Protein AF-A0A1Q7BDE1-F1 (afdb_monomer)

Secondary structure (DSSP, 8-state):
----------------PPPP-----------------------TTEE--SSHHHHHHHHHHHTTT-S-EEEEEESS--TT----HHHHHHHHHHTTEEEEEEEE-SSSEEEEEEEEPPTT----HHHHHHHHHHHHTT---HHHHTTS-HHHHHHHHHH---EEEEEEETTEEEEEETTS--GGGTS-PPPPP-

Foldseek 3Di:
DDDDDDDDDDDDDDDDDDDDDDDDDDDDDDDDDDDDDDDDDPDPAEDEDQELVVLLVCCVVPVVPDFKHWYKAWPDQDPRRHDHPVSNQLSLLLQQKHWDDWDDPDPTIITIMIGHDDLPDFDDPVSLLSVLQCVLVVSRDPNNVSSDDPQSVVLCVVPSWHWDWDDPDPVGTDIATPVRDDSVVSDPGDPDDD

Structure (mmCIF, N/CA/C/O backbone):
data_AF-A0A1Q7BDE1-F1
#
_entry.id   AF-A0A1Q7BDE1-F1
#
loop_
_atom_site.group_PDB
_atom_site.id
_atom_site.type_symbol
_atom_site.label_atom_id
_atom_site.label_alt_id
_atom_site.label_comp_id
_atom_site.label_asym_id
_atom_site.label_entity_id
_atom_site.label_seq_id
_atom_site.pdbx_PDB_ins_code
_atom_site.Cartn_x
_atom_site.Cartn_y
_atom_site.Cartn_z
_atom_site.occupancy
_atom_site.B_iso_or_equiv
_atom_site.auth_seq_id
_atom_site.auth_comp_id
_atom_site.auth_asym_id
_atom_site.auth_atom_id
_atom_site.pdbx_PDB_model_num
ATOM 1 N N . MET A 1 1 ? -74.859 -19.778 6.691 1.00 37.62 1 MET A N 1
ATOM 2 C CA . MET A 1 1 ? -74.931 -20.058 5.244 1.00 37.62 1 MET A CA 1
ATOM 3 C C . MET A 1 1 ? -73.541 -19.759 4.704 1.00 37.62 1 MET A C 1
ATOM 5 O O . MET A 1 1 ? -73.165 -18.600 4.702 1.00 37.62 1 MET A O 1
ATOM 9 N N . GLU A 1 2 ? -72.639 -20.747 4.743 1.00 36.44 2 GLU A N 1
ATOM 10 C CA . GLU A 1 2 ? -72.349 -21.671 3.617 1.00 36.44 2 GLU A CA 1
ATOM 11 C C . GLU A 1 2 ? -71.629 -20.919 2.474 1.00 36.44 2 GLU A C 1
ATOM 13 O O . GLU A 1 2 ? -72.101 -19.869 2.074 1.00 36.44 2 GLU A O 1
ATOM 18 N N . HIS A 1 3 ? -70.485 -21.308 1.902 1.00 32.16 3 HIS A N 1
ATOM 19 C CA . HIS A 1 3 ? -69.771 -22.586 1.826 1.00 32.16 3 HIS A CA 1
ATOM 20 C C . HIS A 1 3 ? -68.269 -22.364 1.564 1.00 32.16 3 HIS A C 1
ATOM 22 O O . HIS A 1 3 ? -67.803 -21.267 1.266 1.00 32.16 3 HIS A O 1
ATOM 28 N N . ILE A 1 4 ? -67.537 -23.462 1.697 1.00 36.84 4 ILE A N 1
ATOM 29 C CA . ILE A 1 4 ? -66.086 -23.642 1.730 1.00 36.84 4 ILE A CA 1
ATOM 30 C C . ILE A 1 4 ? -65.524 -23.745 0.299 1.00 36.84 4 ILE A C 1
ATOM 32 O O . ILE A 1 4 ? -66.152 -24.342 -0.570 1.00 36.84 4 ILE A O 1
ATOM 36 N N . GLY A 1 5 ? -64.302 -23.251 0.070 1.00 32.62 5 GLY A N 1
ATOM 37 C CA . GLY A 1 5 ? -63.548 -23.458 -1.172 1.00 32.62 5 GLY A CA 1
ATOM 38 C C . GLY A 1 5 ? -62.041 -23.516 -0.918 1.00 32.62 5 GLY A C 1
ATOM 39 O O . GLY A 1 5 ? -61.361 -22.497 -0.893 1.00 32.62 5 GLY A O 1
ATOM 40 N N . SER A 1 6 ? -61.538 -24.728 -0.689 1.00 33.88 6 SER A N 1
ATOM 41 C CA . SER A 1 6 ? -60.115 -25.093 -0.612 1.00 33.88 6 SER A CA 1
ATOM 42 C C . SER A 1 6 ? -59.437 -24.987 -1.988 1.00 33.88 6 SER A C 1
ATOM 44 O O . SER A 1 6 ? -60.121 -25.185 -2.989 1.00 33.88 6 SER A O 1
ATOM 46 N N . VAL A 1 7 ? -58.107 -24.765 -2.042 1.00 34.28 7 VAL A N 1
ATOM 47 C CA . VAL A 1 7 ? -57.122 -25.688 -2.672 1.00 34.28 7 VAL A CA 1
ATOM 48 C C . VAL A 1 7 ? -55.727 -25.048 -2.915 1.00 34.28 7 VAL A C 1
ATOM 50 O O . VAL A 1 7 ? -55.554 -24.147 -3.724 1.00 34.28 7 VAL A O 1
ATOM 53 N N . ARG A 1 8 ? -54.740 -25.680 -2.251 1.00 31.81 8 ARG A N 1
ATOM 54 C CA . ARG A 1 8 ? -53.341 -26.039 -2.613 1.00 31.81 8 ARG A CA 1
ATOM 55 C C . ARG A 1 8 ? -52.190 -25.016 -2.677 1.00 31.81 8 ARG A C 1
ATOM 57 O O . ARG A 1 8 ? -52.073 -24.175 -3.555 1.00 31.81 8 ARG A O 1
ATOM 64 N N . PHE A 1 9 ? -51.216 -25.325 -1.814 1.00 36.12 9 PHE A N 1
ATOM 65 C CA . PHE A 1 9 ? -49.780 -25.095 -1.949 1.00 36.12 9 PHE A CA 1
ATOM 66 C C . PHE A 1 9 ? -49.172 -25.859 -3.136 1.00 36.12 9 PHE A C 1
ATOM 68 O O . PHE A 1 9 ? -49.416 -27.058 -3.279 1.00 36.12 9 PHE A O 1
ATOM 75 N N . THR A 1 10 ? -48.247 -25.217 -3.857 1.00 38.78 10 THR A N 1
ATOM 76 C CA . THR A 1 10 ? -47.109 -25.895 -4.498 1.00 38.78 10 THR A CA 1
ATOM 77 C C . THR A 1 10 ? -45.837 -25.063 -4.360 1.00 38.78 10 THR A C 1
ATOM 79 O O . THR A 1 10 ? -45.821 -23.859 -4.602 1.00 38.78 10 THR A O 1
ATOM 82 N N . SER A 1 11 ? -44.779 -25.756 -3.956 1.00 33.75 11 SER A N 1
ATOM 83 C CA . SER A 1 11 ? -43.382 -25.353 -3.862 1.00 33.75 11 SER A CA 1
ATOM 84 C C . SER A 1 11 ? -42.731 -25.133 -5.234 1.00 33.75 11 SER A C 1
ATOM 86 O O . SER A 1 11 ? -43.167 -25.698 -6.234 1.00 33.75 11 SER A O 1
ATOM 88 N N . GLY A 1 12 ? -41.620 -24.388 -5.272 1.00 31.28 12 GLY A N 1
ATOM 89 C CA . GLY A 1 12 ? -40.684 -24.454 -6.400 1.00 31.28 12 GLY A CA 1
ATOM 90 C C . GLY A 1 12 ? -39.922 -23.166 -6.681 1.00 31.28 12 GLY A C 1
ATOM 91 O O . GLY A 1 12 ? -40.244 -22.446 -7.619 1.00 31.28 12 GLY A O 1
ATOM 92 N N . GLY A 1 13 ? -38.874 -22.896 -5.900 1.00 34.38 13 GLY A N 1
ATOM 93 C CA . GLY A 1 13 ? -37.898 -21.859 -6.222 1.00 34.38 13 GLY A CA 1
ATOM 94 C C . GLY A 1 13 ? -37.124 -22.168 -7.508 1.00 34.38 13 GLY A C 1
ATOM 95 O O . GLY A 1 13 ? -36.805 -23.322 -7.802 1.00 34.38 13 GLY A O 1
ATOM 96 N N . ARG A 1 14 ? -36.775 -21.121 -8.260 1.00 34.44 14 ARG A N 1
ATOM 97 C CA . ARG A 1 14 ? -35.687 -21.180 -9.240 1.00 34.44 14 ARG A CA 1
ATOM 98 C C . ARG A 1 14 ? -35.067 -19.795 -9.416 1.00 34.44 14 ARG A C 1
ATOM 100 O O . ARG A 1 14 ? -35.619 -18.915 -10.063 1.00 34.44 14 ARG A O 1
ATOM 107 N N . THR A 1 15 ? -33.918 -19.619 -8.777 1.00 36.34 15 THR A N 1
ATOM 108 C CA . THR A 1 15 ? -32.991 -18.498 -8.924 1.00 36.34 15 THR A CA 1
ATOM 109 C C . THR A 1 15 ? -32.328 -18.564 -10.298 1.00 36.34 15 THR A C 1
ATOM 111 O O . THR A 1 15 ? -31.620 -19.519 -10.620 1.00 36.34 15 THR A O 1
ATOM 114 N N . SER A 1 16 ? -32.554 -17.545 -11.120 1.00 35.44 16 SER A N 1
ATOM 115 C CA . SER A 1 16 ? -31.940 -17.389 -12.439 1.00 35.44 16 SER A CA 1
ATOM 116 C C . SER A 1 16 ? -30.498 -16.892 -12.283 1.00 35.44 16 SER A C 1
ATOM 118 O O . SER A 1 16 ? -30.265 -15.720 -11.999 1.00 35.44 16 SER A O 1
ATOM 120 N N . GLN A 1 17 ? -29.517 -17.777 -12.462 1.00 33.66 17 GLN A N 1
ATOM 121 C CA . GLN A 1 17 ? -28.126 -17.382 -12.711 1.00 33.66 17 GLN A CA 1
ATOM 122 C C . GLN A 1 17 ? -27.948 -17.010 -14.194 1.00 33.66 17 GLN A C 1
ATOM 124 O O . GLN A 1 17 ? -28.476 -17.722 -15.054 1.00 33.66 17 GLN A O 1
ATOM 129 N N . PRO A 1 18 ? -27.185 -15.959 -14.541 1.00 31.78 18 PRO A N 1
ATOM 130 C CA . PRO A 1 18 ? -26.829 -15.701 -15.931 1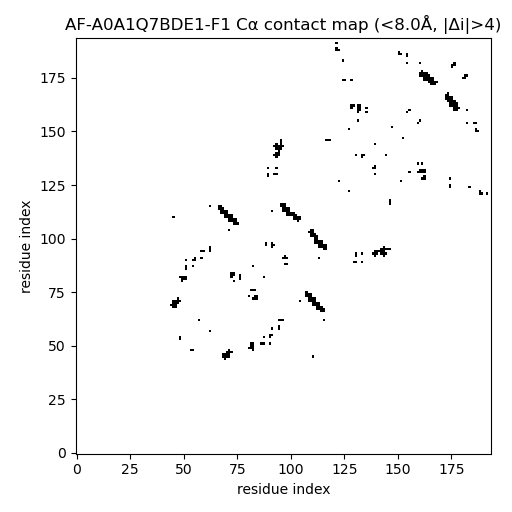.00 31.78 18 PRO A CA 1
ATOM 131 C C . PRO A 1 18 ? -25.709 -16.644 -16.407 1.00 31.78 18 PRO A C 1
ATOM 133 O O . PRO A 1 18 ? -24.662 -16.779 -15.773 1.00 31.78 18 PRO A O 1
ATOM 136 N N . ARG A 1 19 ? -25.958 -17.296 -17.551 1.00 34.06 19 ARG A N 1
ATOM 137 C CA . ARG A 1 19 ? -25.032 -18.180 -18.275 1.00 34.06 19 ARG A CA 1
ATOM 138 C C . ARG A 1 19 ? -23.917 -17.366 -18.945 1.00 34.06 19 ARG A C 1
ATOM 140 O O . ARG A 1 19 ? -24.203 -16.435 -19.690 1.00 34.06 19 ARG A O 1
ATOM 147 N N . PHE A 1 20 ? -22.664 -17.773 -18.748 1.00 34.53 20 PHE A N 1
ATOM 148 C CA . PHE A 1 20 ? -21.527 -17.355 -19.570 1.00 34.53 20 PHE A CA 1
ATOM 149 C C . PHE A 1 20 ? -21.299 -18.386 -20.674 1.00 34.53 20 PHE A C 1
ATOM 151 O O . PHE A 1 20 ? -20.981 -19.535 -20.373 1.00 34.53 20 PHE A O 1
ATOM 158 N N . SER A 1 21 ? -21.407 -17.983 -21.939 1.00 30.88 21 SER A N 1
ATOM 159 C CA . SER A 1 21 ? -20.932 -18.805 -23.052 1.00 30.88 21 SER A CA 1
ATOM 160 C C . SER A 1 21 ? -20.667 -17.972 -24.312 1.00 30.88 21 SER A C 1
ATOM 162 O O . SER A 1 21 ? -21.563 -17.285 -24.791 1.00 30.88 21 SER A O 1
ATOM 164 N N . HIS A 1 22 ? -19.451 -18.154 -24.846 1.00 32.34 22 HIS A N 1
ATOM 165 C CA . HIS A 1 22 ? -18.969 -17.901 -26.216 1.00 32.34 22 HIS A CA 1
ATOM 166 C C . HIS A 1 22 ? -18.291 -16.556 -26.545 1.00 32.34 22 HIS A C 1
ATOM 168 O O . HIS A 1 22 ? -18.930 -15.554 -26.838 1.00 32.34 22 HIS A O 1
ATOM 174 N N . LEU A 1 23 ? -16.954 -16.604 -26.638 1.00 33.12 23 LEU A N 1
ATOM 175 C CA . LEU A 1 23 ? -16.145 -15.748 -27.513 1.00 33.12 23 LEU A CA 1
ATOM 176 C C . LEU A 1 23 ? -15.191 -16.647 -28.326 1.00 33.12 23 LEU A C 1
ATOM 178 O O . LEU A 1 23 ? -14.516 -17.480 -27.715 1.00 33.12 23 LEU A O 1
ATOM 182 N N . PRO A 1 24 ? -15.116 -16.510 -29.661 1.00 30.44 24 PRO A N 1
ATOM 183 C CA . PRO A 1 24 ? -14.166 -17.250 -30.487 1.00 30.44 24 PRO A CA 1
ATOM 184 C C . PRO A 1 24 ? -12.813 -16.521 -30.600 1.00 30.44 24 PRO A C 1
ATOM 186 O O . PRO A 1 24 ? -12.754 -15.304 -30.756 1.00 30.44 24 PRO A O 1
ATOM 189 N N . LEU A 1 25 ? -11.722 -17.288 -30.564 1.00 34.50 25 LEU A N 1
ATOM 190 C CA . LEU A 1 25 ? -10.414 -16.921 -31.128 1.00 34.50 25 LEU A CA 1
ATOM 191 C C . LEU A 1 25 ? -10.243 -17.738 -32.422 1.00 34.50 25 LEU A C 1
ATOM 193 O O . LEU A 1 25 ? -10.683 -18.889 -32.442 1.00 34.50 25 LEU A O 1
ATOM 197 N N . PRO A 1 26 ? -9.619 -17.192 -33.483 1.00 37.88 26 PRO A N 1
ATOM 198 C CA . PRO A 1 26 ? -8.161 -17.290 -33.570 1.00 37.88 26 PRO A CA 1
ATOM 199 C C . PRO A 1 26 ? -7.496 -16.079 -34.246 1.00 37.88 26 PRO A C 1
ATOM 201 O O . PRO A 1 26 ? -7.962 -15.568 -35.258 1.00 37.88 26 PRO A O 1
ATOM 204 N N . TYR A 1 27 ? -6.335 -15.663 -33.741 1.00 29.17 27 TYR A N 1
ATOM 205 C CA . TYR A 1 27 ? -5.360 -14.982 -34.590 1.00 29.17 27 TYR A CA 1
ATOM 206 C C . TYR A 1 27 ? -3.991 -15.582 -34.311 1.00 29.17 27 TYR A C 1
ATOM 208 O O . TYR A 1 27 ? -3.367 -15.358 -33.273 1.00 29.17 27 TYR A O 1
ATOM 216 N N . GLN A 1 28 ? -3.597 -16.445 -35.232 1.00 29.67 28 GLN A N 1
ATOM 217 C CA . GLN A 1 28 ? -2.316 -17.113 -35.287 1.00 29.67 28 GLN A CA 1
ATOM 218 C C . GLN A 1 28 ? -1.498 -16.398 -36.368 1.00 29.67 28 GLN A C 1
ATOM 220 O O . GLN A 1 28 ? -2.019 -16.115 -37.440 1.00 29.67 28 GLN A O 1
ATOM 225 N N . PHE A 1 29 ? -0.223 -16.152 -36.058 1.00 29.67 29 PHE A N 1
ATOM 226 C CA . PHE A 1 29 ? 0.861 -15.745 -36.959 1.00 29.67 29 PHE A CA 1
ATOM 227 C C . PHE A 1 29 ? 0.834 -14.339 -37.576 1.00 29.67 29 PHE A C 1
ATOM 229 O O . PHE A 1 29 ? 0.088 -14.057 -38.501 1.00 29.67 29 PHE A O 1
ATOM 236 N N . LEU A 1 30 ? 1.790 -13.510 -37.139 1.00 31.05 30 LEU A N 1
ATOM 237 C CA . LEU A 1 30 ? 2.560 -12.596 -37.994 1.00 31.05 30 LEU A CA 1
ATOM 238 C C . LEU A 1 30 ? 3.735 -12.038 -37.181 1.00 31.05 30 LEU A C 1
ATOM 240 O O . LEU A 1 30 ? 3.609 -10.963 -36.619 1.00 31.05 30 LEU A O 1
ATOM 244 N N . LEU A 1 31 ? 4.854 -12.766 -37.086 1.00 33.59 31 LEU A N 1
ATOM 245 C CA . LEU A 1 31 ? 6.193 -12.185 -36.892 1.00 33.59 31 LEU A CA 1
ATOM 246 C C . LEU A 1 31 ? 7.247 -13.168 -37.436 1.00 33.59 31 LEU A C 1
ATOM 248 O O . LEU A 1 31 ? 7.420 -14.260 -36.897 1.00 33.59 31 LEU A O 1
ATOM 252 N N . GLY A 1 32 ? 7.918 -12.770 -38.523 1.00 29.67 32 GLY A N 1
ATOM 253 C CA . GLY A 1 32 ? 9.154 -13.383 -39.023 1.00 29.67 32 GLY A CA 1
ATOM 254 C C . GLY A 1 32 ? 10.378 -13.000 -38.172 1.00 29.67 32 GLY A C 1
ATOM 255 O O . GLY A 1 32 ? 10.249 -12.208 -37.235 1.00 29.67 32 GLY A O 1
ATOM 256 N N . PRO A 1 33 ? 11.562 -13.574 -38.451 1.00 47.03 33 PRO A N 1
ATOM 257 C CA . PRO A 1 33 ? 12.667 -13.593 -37.504 1.00 47.03 33 PRO A CA 1
ATOM 258 C C . PRO A 1 33 ? 13.555 -12.352 -37.629 1.00 47.03 33 PRO A C 1
ATOM 260 O O . PRO A 1 33 ? 13.988 -11.988 -38.717 1.00 47.03 33 PRO A O 1
ATOM 263 N N . THR A 1 34 ? 13.928 -11.768 -36.492 1.00 38.44 34 THR A N 1
ATOM 264 C CA . THR A 1 34 ? 15.140 -10.947 -36.386 1.00 38.44 34 THR A CA 1
ATOM 265 C C . THR A 1 34 ? 16.019 -11.534 -35.300 1.00 38.44 34 THR A C 1
ATOM 267 O O . THR A 1 34 ? 15.728 -11.447 -34.107 1.00 38.44 34 THR A O 1
ATOM 270 N N . ASN A 1 35 ? 17.074 -12.193 -35.759 1.00 35.47 35 ASN A N 1
ATOM 271 C CA . ASN A 1 35 ? 18.136 -12.750 -34.951 1.00 35.47 35 ASN A CA 1
ATOM 272 C C . ASN A 1 35 ? 19.138 -11.635 -34.620 1.00 35.47 35 ASN A C 1
ATOM 274 O O . ASN A 1 35 ? 19.706 -11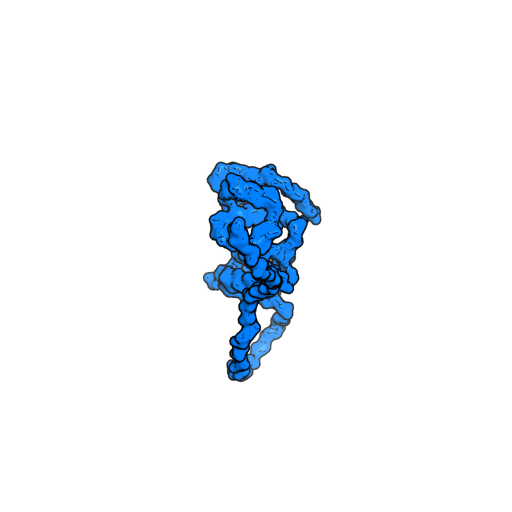.057 -35.544 1.00 35.47 35 ASN A O 1
ATOM 278 N N . GLN A 1 36 ? 19.336 -11.342 -33.333 1.00 33.72 36 GLN A N 1
ATOM 279 C CA . GLN A 1 36 ? 20.646 -11.025 -32.747 1.00 33.72 36 GLN A CA 1
ATOM 280 C C . GLN A 1 36 ? 20.524 -10.923 -31.218 1.00 33.72 36 GLN A C 1
ATOM 282 O O . GLN A 1 36 ? 20.142 -9.912 -30.641 1.00 33.72 36 GLN A O 1
ATOM 287 N N . SER A 1 37 ? 20.754 -12.083 -30.606 1.00 41.56 37 SER A N 1
ATOM 288 C CA . SER A 1 37 ? 21.464 -12.328 -29.346 1.00 41.56 37 SER A CA 1
ATOM 289 C C . SER A 1 37 ? 21.802 -11.133 -28.440 1.00 41.56 37 SER A C 1
ATOM 291 O O . SER A 1 37 ? 22.876 -10.558 -28.550 1.00 41.56 37 SER A O 1
ATOM 293 N N . ASP A 1 38 ? 20.957 -10.943 -27.423 1.00 36.31 38 ASP A N 1
ATOM 294 C CA . ASP A 1 38 ? 21.343 -10.473 -26.087 1.00 36.31 38 ASP A CA 1
ATOM 295 C C . ASP A 1 38 ? 20.771 -11.452 -25.049 1.00 36.31 38 ASP A C 1
ATOM 297 O O . ASP A 1 38 ? 19.633 -11.347 -24.579 1.00 36.31 38 ASP A O 1
ATOM 301 N N . HIS A 1 39 ? 21.549 -12.476 -24.700 1.00 37.56 39 HIS A N 1
ATOM 302 C CA . HIS A 1 39 ? 21.186 -13.404 -23.635 1.00 37.56 39 HIS A CA 1
ATOM 303 C C . HIS A 1 39 ? 21.577 -12.837 -22.265 1.00 37.56 39 HIS A C 1
ATOM 305 O O . HIS A 1 39 ? 22.607 -13.191 -21.701 1.00 37.56 39 HIS A O 1
ATOM 311 N N . VAL A 1 40 ? 20.683 -12.049 -21.662 1.00 43.50 40 VAL A N 1
ATOM 312 C CA . VAL A 1 40 ? 20.590 -11.935 -20.197 1.00 43.50 40 VAL A CA 1
ATOM 313 C C . VAL A 1 40 ? 19.266 -12.564 -19.773 1.00 43.50 40 VAL A C 1
ATOM 315 O O . VAL A 1 40 ? 18.190 -12.047 -20.067 1.00 43.50 40 VAL A O 1
ATOM 318 N N . ARG A 1 41 ? 19.346 -13.732 -19.121 1.00 36.91 41 ARG A N 1
ATOM 319 C CA . ARG A 1 41 ? 18.223 -14.554 -18.628 1.00 36.91 41 ARG A CA 1
ATOM 320 C C . ARG A 1 41 ? 17.021 -13.717 -18.154 1.00 36.91 41 ARG A C 1
ATOM 322 O O . ARG A 1 41 ? 16.988 -13.223 -17.028 1.00 36.91 41 ARG A O 1
ATOM 329 N N . SER A 1 42 ? 15.971 -13.666 -18.973 1.00 49.91 42 SER A N 1
ATOM 330 C CA . SER A 1 42 ? 14.618 -13.325 -18.529 1.00 49.91 42 SER A CA 1
ATOM 331 C C . SER A 1 42 ? 14.173 -14.359 -17.492 1.00 49.91 42 SER A C 1
ATOM 333 O O . SER A 1 42 ? 13.975 -15.534 -17.804 1.00 49.91 42 SER A O 1
ATOM 335 N N . SER A 1 43 ? 14.070 -13.958 -16.226 1.00 47.38 43 SER A N 1
ATOM 336 C CA . SER A 1 43 ? 13.568 -14.841 -15.173 1.00 47.38 43 SER A CA 1
ATOM 337 C C . SER A 1 43 ? 12.047 -14.987 -15.321 1.00 47.38 43 SER A C 1
ATOM 339 O O . SER A 1 43 ? 11.304 -14.016 -15.182 1.00 47.38 43 SER A O 1
ATOM 341 N N . ARG A 1 44 ? 11.606 -16.209 -15.636 1.00 59.06 44 ARG A N 1
ATOM 342 C CA . ARG A 1 44 ? 10.215 -16.680 -15.781 1.00 59.06 44 ARG A CA 1
ATOM 343 C C . ARG A 1 44 ? 9.248 -15.996 -14.792 1.00 59.06 44 ARG A C 1
ATOM 345 O O . ARG A 1 44 ? 9.353 -16.216 -13.591 1.00 59.06 44 ARG A O 1
ATOM 352 N N . GLY A 1 45 ? 8.294 -15.203 -15.289 1.00 80.69 45 GLY A N 1
ATOM 353 C CA . GLY A 1 45 ? 7.139 -14.731 -14.502 1.00 80.69 45 GLY A CA 1
ATOM 354 C C . GLY A 1 45 ? 7.188 -13.299 -13.945 1.00 80.69 45 GLY A C 1
ATOM 355 O O . GLY A 1 45 ? 6.245 -12.896 -13.268 1.00 80.69 45 GLY A O 1
ATOM 356 N N . ALA A 1 46 ? 8.229 -12.508 -14.232 1.00 89.88 46 ALA A N 1
ATOM 357 C CA . ALA A 1 46 ? 8.271 -11.099 -13.828 1.00 89.88 46 ALA A CA 1
ATOM 358 C C . ALA A 1 46 ? 7.337 -10.211 -14.681 1.00 89.88 46 ALA A C 1
ATOM 360 O O . ALA A 1 46 ? 7.448 -10.153 -15.906 1.00 89.88 46 ALA A O 1
ATOM 361 N N . LEU A 1 47 ? 6.442 -9.481 -14.020 1.00 93.19 47 LEU A N 1
ATOM 362 C CA . LEU A 1 47 ? 5.497 -8.534 -14.600 1.00 93.19 47 LEU A CA 1
ATOM 363 C C . LEU A 1 47 ? 6.151 -7.167 -14.809 1.00 93.19 47 LEU A C 1
ATOM 365 O O . LEU A 1 47 ? 6.878 -6.659 -13.951 1.00 93.19 47 LEU A O 1
ATOM 369 N N . ARG A 1 48 ? 5.845 -6.544 -15.947 1.00 90.81 48 ARG A N 1
ATOM 370 C CA . ARG A 1 48 ? 6.276 -5.188 -16.297 1.00 90.81 48 ARG A CA 1
ATOM 371 C C . ARG A 1 48 ? 5.052 -4.376 -16.689 1.00 90.81 48 ARG A C 1
ATOM 373 O O . ARG A 1 48 ? 4.281 -4.806 -17.541 1.00 90.81 48 ARG A O 1
ATOM 380 N N . PHE A 1 49 ? 4.897 -3.204 -16.083 1.00 89.12 49 PHE A N 1
ATOM 381 C CA . PHE A 1 49 ? 3.812 -2.279 -16.395 1.00 89.12 49 PHE A CA 1
ATOM 382 C C . PHE A 1 49 ? 4.374 -0.886 -16.646 1.00 89.12 49 PHE A C 1
ATOM 384 O O . PHE A 1 49 ? 5.263 -0.428 -15.929 1.00 89.12 49 PHE A O 1
ATOM 391 N N . SER A 1 50 ? 3.833 -0.198 -17.648 1.00 83.19 50 SER A N 1
ATOM 392 C CA . SER A 1 50 ? 4.216 1.178 -17.982 1.00 83.19 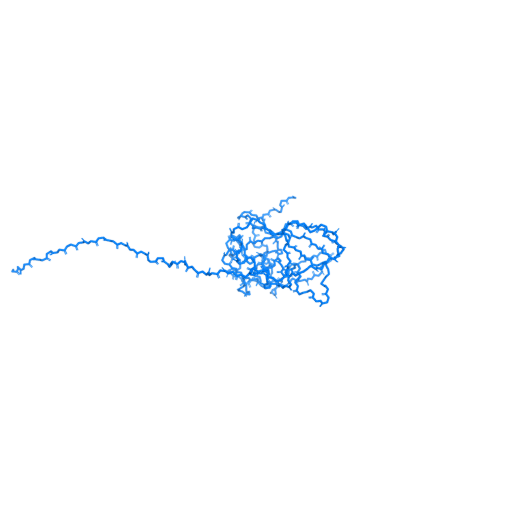50 SER A CA 1
ATOM 393 C C . SER A 1 50 ? 3.388 2.226 -17.232 1.00 83.19 50 SER A C 1
ATOM 395 O O . SER A 1 50 ? 3.682 3.418 -17.304 1.00 83.19 50 SER A O 1
ATOM 397 N N . SER A 1 51 ? 2.346 1.806 -16.502 1.00 86.69 51 SER A N 1
ATOM 398 C CA . SER A 1 51 ? 1.480 2.710 -15.743 1.00 86.69 51 SER A CA 1
ATOM 399 C C . SER A 1 51 ? 0.840 2.056 -14.520 1.00 86.69 51 SER A C 1
ATOM 401 O O . SER A 1 51 ? 0.577 0.851 -14.490 1.00 86.69 51 SER A O 1
ATOM 403 N N . ARG A 1 52 ? 0.472 2.908 -13.554 1.00 89.81 52 ARG A N 1
ATOM 404 C CA . ARG A 1 52 ? -0.349 2.552 -12.386 1.00 89.81 52 ARG A CA 1
ATOM 405 C C . ARG A 1 52 ? -1.648 1.843 -12.786 1.00 89.81 52 ARG A C 1
ATOM 407 O O . ARG A 1 52 ? -2.024 0.856 -12.163 1.00 89.81 52 ARG A O 1
ATOM 414 N N . ARG A 1 53 ? -2.297 2.296 -13.865 1.00 91.88 53 ARG A N 1
ATOM 415 C CA . ARG A 1 53 ? -3.546 1.709 -14.376 1.00 91.88 53 ARG A CA 1
ATOM 416 C C . ARG A 1 53 ? -3.371 0.257 -14.820 1.00 91.88 53 ARG A C 1
ATOM 418 O O . ARG A 1 53 ? -4.212 -0.576 -14.504 1.00 91.88 53 ARG A O 1
ATOM 425 N N . GLN A 1 54 ? -2.284 -0.067 -15.521 1.00 94.00 54 GLN A N 1
ATOM 426 C CA . GLN A 1 54 ? -2.030 -1.446 -15.951 1.00 94.00 54 GLN A CA 1
ATOM 427 C C . GLN A 1 54 ? -1.818 -2.386 -14.758 1.00 94.00 54 GLN A C 1
ATOM 429 O O . GLN A 1 54 ? -2.370 -3.486 -14.745 1.00 94.00 54 GLN A O 1
ATOM 434 N N . TRP A 1 55 ? -1.090 -1.930 -13.735 1.00 95.31 55 TRP A N 1
ATOM 435 C CA . TRP A 1 55 ? -0.928 -2.686 -12.496 1.00 95.31 55 TRP A CA 1
ATOM 436 C C . TRP A 1 55 ? -2.261 -2.891 -11.767 1.00 95.31 55 TRP A C 1
ATOM 438 O O . TRP A 1 55 ? -2.613 -4.024 -11.437 1.00 95.31 55 TRP A O 1
ATOM 448 N N . ARG A 1 56 ? -3.058 -1.824 -11.612 1.00 96.44 56 ARG A N 1
ATOM 449 C CA . ARG A 1 56 ? -4.406 -1.898 -11.030 1.00 96.44 56 ARG A CA 1
ATOM 450 C C . ARG A 1 56 ? -5.294 -2.906 -11.770 1.00 96.44 56 ARG A C 1
ATOM 452 O O . ARG A 1 56 ? -5.959 -3.716 -11.132 1.00 96.44 56 ARG A O 1
ATOM 459 N N . ASN A 1 57 ? -5.257 -2.915 -13.104 1.00 97.62 57 ASN A N 1
ATOM 460 C CA . ASN A 1 57 ? -6.017 -3.858 -13.932 1.00 97.62 57 ASN A CA 1
ATOM 461 C C . ASN A 1 57 ? -5.536 -5.307 -13.785 1.00 97.62 57 ASN A C 1
ATOM 463 O O . ASN A 1 57 ? -6.318 -6.243 -13.964 1.00 97.62 57 ASN A O 1
ATOM 467 N N . TRP A 1 58 ? -4.246 -5.523 -13.526 1.00 97.56 58 TRP A N 1
ATOM 468 C CA . TRP A 1 58 ? -3.743 -6.856 -13.212 1.00 97.56 58 TRP A CA 1
ATOM 469 C C . TRP A 1 58 ? -4.267 -7.317 -11.851 1.00 97.56 58 TRP A C 1
ATOM 471 O O . TRP A 1 58 ? -4.832 -8.406 -11.774 1.00 97.56 58 TRP A O 1
ATOM 481 N N . LEU A 1 59 ? -4.175 -6.478 -10.815 1.00 98.19 59 LEU A N 1
ATOM 482 C CA . LEU A 1 59 ? -4.696 -6.785 -9.478 1.00 98.19 59 LEU A CA 1
ATOM 483 C C . LEU A 1 59 ? -6.200 -7.074 -9.506 1.00 98.19 59 LEU A C 1
ATOM 485 O O . LEU A 1 59 ? -6.627 -8.098 -8.980 1.00 98.19 59 LEU A O 1
ATOM 489 N N . ALA A 1 60 ? -6.990 -6.257 -10.203 1.00 98.19 60 ALA A N 1
ATOM 490 C CA . ALA A 1 60 ? -8.428 -6.474 -10.361 1.00 98.19 60 ALA A CA 1
ATOM 491 C C . ALA A 1 60 ? -8.763 -7.904 -10.810 1.00 98.19 60 ALA A C 1
ATOM 493 O O . ALA A 1 60 ? -9.633 -8.547 -10.230 1.00 98.19 60 ALA A O 1
ATOM 494 N N . ARG A 1 61 ? -8.006 -8.430 -11.778 1.00 98.25 61 ARG A N 1
ATOM 495 C CA . ARG A 1 61 ? -8.214 -9.768 -12.351 1.00 98.25 61 ARG A CA 1
ATOM 496 C C . ARG A 1 61 ? -7.605 -10.911 -11.537 1.00 98.25 61 ARG A C 1
ATOM 498 O O . ARG A 1 61 ? -8.009 -12.051 -11.720 1.00 98.25 61 ARG A O 1
ATOM 505 N N . ASN A 1 62 ? -6.611 -10.637 -10.691 1.00 97.94 62 ASN A N 1
ATOM 506 C CA . ASN A 1 62 ? -5.744 -11.681 -10.130 1.00 97.94 62 ASN A CA 1
ATOM 507 C C . ASN A 1 62 ? -5.677 -11.703 -8.597 1.00 97.94 62 ASN A C 1
ATOM 509 O O . ASN A 1 62 ? -5.214 -12.695 -8.038 1.00 97.94 62 ASN A O 1
ATOM 513 N N . HIS A 1 63 ? -6.132 -10.653 -7.904 1.00 97.44 63 HIS A N 1
ATOM 514 C CA . HIS A 1 63 ? -5.905 -10.483 -6.463 1.00 97.44 63 HIS A CA 1
ATOM 515 C C . HIS A 1 63 ? -6.481 -11.613 -5.595 1.00 97.44 63 HIS A C 1
ATOM 517 O O . HIS A 1 63 ? -5.982 -11.844 -4.495 1.00 97.44 63 HIS A O 1
ATOM 523 N N . ALA A 1 64 ? -7.527 -12.288 -6.078 1.00 96.50 64 ALA A N 1
ATOM 524 C CA . ALA A 1 64 ? -8.197 -13.379 -5.379 1.00 96.50 64 ALA A CA 1
ATOM 525 C C . ALA A 1 64 ? -7.646 -14.774 -5.726 1.00 96.50 64 ALA A C 1
ATOM 527 O O . ALA A 1 64 ? -7.849 -15.700 -4.947 1.00 96.50 64 ALA A O 1
ATOM 528 N N . THR A 1 65 ? -6.972 -14.946 -6.870 1.00 96.81 65 THR A N 1
ATOM 529 C CA . THR A 1 65 ? -6.577 -16.275 -7.381 1.00 96.81 65 THR A CA 1
ATOM 530 C C . THR A 1 65 ? -5.070 -16.496 -7.411 1.00 96.81 65 THR A C 1
ATOM 532 O O . THR A 1 65 ? -4.618 -17.640 -7.445 1.00 96.81 65 THR A O 1
ATOM 535 N N . LYS A 1 66 ? -4.266 -15.428 -7.415 1.00 96.94 66 LYS A N 1
ATOM 536 C CA . LYS A 1 66 ? -2.803 -15.519 -7.416 1.00 96.94 66 LYS A CA 1
ATOM 537 C C . LYS A 1 66 ? -2.254 -15.358 -6.005 1.00 96.94 66 LYS A C 1
ATOM 539 O O . LYS A 1 66 ? -2.703 -14.510 -5.242 1.00 96.94 66 LYS A O 1
ATOM 544 N N . ASN A 1 67 ? -1.228 -16.144 -5.693 1.00 95.25 67 ASN A N 1
ATOM 545 C CA . ASN A 1 67 ? -0.551 -16.095 -4.396 1.00 95.25 67 ASN A CA 1
ATOM 546 C C . ASN A 1 67 ? 0.604 -15.086 -4.367 1.00 95.25 67 ASN A C 1
ATOM 548 O O . ASN A 1 67 ? 1.037 -14.676 -3.292 1.00 95.25 67 ASN A O 1
ATOM 552 N N . GLU A 1 68 ? 1.100 -14.677 -5.534 1.00 96.19 68 GLU A N 1
ATOM 553 C CA . GLU A 1 68 ? 2.169 -13.694 -5.649 1.00 96.19 68 GLU A CA 1
ATOM 554 C C . GLU A 1 68 ? 2.201 -13.008 -7.019 1.00 96.19 68 GLU A C 1
ATOM 556 O O . GLU A 1 68 ? 1.591 -13.466 -7.990 1.00 96.19 68 GLU A O 1
ATOM 561 N N . ALA A 1 69 ? 2.940 -11.903 -7.075 1.00 96.50 69 ALA A N 1
ATOM 562 C CA . ALA A 1 69 ? 3.307 -11.179 -8.280 1.00 96.50 69 ALA A CA 1
ATOM 563 C C . ALA A 1 69 ? 4.746 -10.671 -8.144 1.00 96.50 69 ALA A C 1
ATOM 565 O O . ALA A 1 69 ? 5.086 -10.028 -7.153 1.00 96.50 69 ALA A O 1
ATOM 566 N N . LEU A 1 70 ? 5.591 -10.921 -9.142 1.00 95.44 70 LEU A N 1
ATOM 567 C CA . LEU A 1 70 ? 6.940 -10.359 -9.202 1.00 95.44 70 LEU A CA 1
ATOM 568 C C . LEU A 1 70 ? 6.910 -9.149 -10.126 1.00 95.44 70 LEU A C 1
ATOM 570 O O . LEU A 1 70 ? 6.730 -9.310 -11.325 1.00 95.44 70 LEU A O 1
ATOM 574 N N . LEU A 1 71 ? 7.049 -7.944 -9.587 1.00 93.88 71 LEU A N 1
ATOM 575 C CA . LEU A 1 71 ? 6.893 -6.700 -10.329 1.00 93.88 71 LEU A CA 1
ATOM 576 C C . LEU A 1 71 ? 8.239 -6.005 -10.528 1.00 93.88 71 LEU A C 1
ATOM 578 O O . LEU A 1 71 ? 8.980 -5.771 -9.573 1.00 93.88 71 LEU A O 1
ATOM 582 N N . VAL A 1 72 ? 8.549 -5.650 -11.772 1.00 91.50 72 VAL A N 1
ATOM 583 C CA . VAL A 1 72 ? 9.741 -4.864 -12.105 1.00 91.50 72 VAL A CA 1
ATOM 584 C C . VAL A 1 72 ? 9.447 -3.379 -11.909 1.00 91.50 72 VAL A C 1
ATOM 586 O O . VAL A 1 72 ? 8.510 -2.848 -12.505 1.00 91.50 72 VAL A O 1
ATOM 589 N N . ILE A 1 73 ? 10.278 -2.707 -11.116 1.00 86.75 73 ILE A N 1
ATOM 590 C CA . ILE A 1 73 ? 10.194 -1.272 -10.826 1.00 86.75 73 ILE A CA 1
ATOM 591 C C . ILE A 1 73 ? 11.543 -0.618 -11.128 1.00 86.75 73 ILE A C 1
ATOM 593 O O . ILE A 1 73 ? 12.587 -1.155 -10.776 1.00 86.75 73 ILE A O 1
ATOM 597 N N . TYR A 1 74 ? 11.549 0.556 -11.753 1.00 83.00 74 TYR A N 1
ATOM 598 C CA . TYR A 1 74 ? 12.789 1.294 -12.011 1.00 83.00 74 TYR A CA 1
ATOM 599 C C . TYR A 1 74 ? 13.305 1.981 -10.733 1.00 83.00 74 TYR A C 1
ATOM 601 O O . TYR A 1 74 ? 12.524 2.587 -9.996 1.00 83.00 74 TYR A O 1
ATOM 609 N N . LYS A 1 75 ? 14.617 1.895 -10.461 1.00 78.62 75 LYS A N 1
ATOM 610 C CA . LYS A 1 75 ? 15.276 2.481 -9.273 1.00 78.62 75 LYS A CA 1
ATOM 611 C C . LYS A 1 75 ? 15.189 4.001 -9.266 1.00 78.62 75 LYS A C 1
ATOM 613 O O . LYS A 1 75 ? 14.942 4.617 -8.235 1.00 78.62 75 LYS A O 1
ATOM 618 N N . ARG A 1 76 ? 15.404 4.595 -10.433 1.00 71.38 76 ARG A N 1
ATOM 619 C CA . ARG A 1 76 ? 15.145 6.001 -10.730 1.00 71.38 76 ARG A CA 1
ATOM 620 C C . ARG A 1 76 ? 14.058 6.001 -11.779 1.00 71.38 76 ARG A C 1
ATOM 622 O O . ARG A 1 76 ? 14.115 5.168 -12.674 1.00 71.38 76 ARG A O 1
ATOM 629 N N . ALA A 1 77 ? 13.079 6.890 -11.686 1.00 59.91 77 ALA A N 1
ATOM 630 C CA . ALA A 1 77 ? 12.179 7.071 -12.812 1.00 59.91 77 ALA A CA 1
ATOM 631 C C . ALA A 1 77 ? 13.030 7.596 -13.986 1.00 59.91 77 ALA A C 1
ATOM 633 O O . ALA A 1 77 ? 13.530 8.718 -13.876 1.00 59.91 77 ALA A O 1
ATOM 634 N N . PRO A 1 78 ? 13.259 6.850 -15.091 1.00 56.59 78 PRO A N 1
ATOM 635 C CA . PRO A 1 78 ? 13.687 7.498 -16.322 1.00 56.59 78 PRO A CA 1
ATOM 636 C C . PRO A 1 78 ? 12.694 8.616 -16.646 1.00 56.59 78 PRO A C 1
ATOM 638 O O . PRO A 1 78 ? 11.545 8.559 -16.205 1.00 56.59 78 PRO A O 1
ATOM 641 N N . LYS A 1 79 ? 13.101 9.608 -17.447 1.00 57.72 79 LYS A N 1
ATOM 642 C CA . LYS A 1 79 ? 12.239 10.743 -17.841 1.00 57.72 79 LYS A CA 1
ATOM 643 C C . LYS A 1 79 ? 10.833 10.309 -18.324 1.00 57.72 79 LYS A C 1
ATOM 645 O O . LYS A 1 79 ? 9.890 11.082 -18.219 1.00 57.72 79 LYS A O 1
ATOM 650 N N . ASN A 1 80 ? 10.683 9.046 -18.753 1.00 52.41 80 ASN A N 1
ATOM 651 C CA . ASN A 1 80 ? 9.444 8.431 -19.234 1.00 52.41 80 ASN A CA 1
ATOM 652 C C . ASN A 1 80 ? 8.827 7.340 -18.319 1.00 52.41 80 ASN A C 1
ATOM 654 O O . ASN A 1 80 ? 7.774 6.800 -18.664 1.00 52.41 80 ASN A O 1
ATOM 658 N N . ALA A 1 81 ? 9.425 6.969 -17.178 1.00 53.94 81 ALA A N 1
ATOM 659 C CA . ALA A 1 81 ? 8.807 5.994 -16.268 1.00 53.94 81 ALA A CA 1
ATOM 660 C C . ALA A 1 81 ? 7.712 6.653 -15.436 1.00 53.94 81 ALA A C 1
ATOM 662 O O . ALA A 1 81 ? 7.968 7.366 -14.469 1.00 53.94 81 ALA A O 1
ATOM 663 N N . LYS A 1 82 ? 6.467 6.332 -15.777 1.00 58.81 82 LYS A N 1
ATOM 664 C CA . LYS A 1 82 ? 5.272 6.853 -15.102 1.00 58.81 82 LYS A CA 1
ATOM 665 C C . LYS A 1 82 ? 4.822 6.011 -13.905 1.00 58.81 82 LYS A C 1
ATOM 667 O O . LYS A 1 82 ? 3.760 6.268 -13.343 1.00 58.81 82 LYS A O 1
ATOM 672 N N . PHE A 1 83 ? 5.580 4.982 -13.520 1.00 68.38 83 PHE A N 1
ATOM 673 C CA . PHE A 1 83 ? 5.139 4.009 -12.521 1.00 68.38 83 PHE A CA 1
ATOM 674 C C . PHE A 1 83 ? 6.146 3.836 -11.370 1.00 68.38 83 PHE A C 1
ATOM 676 O O . PHE A 1 83 ? 6.985 2.936 -11.404 1.00 68.38 83 PHE A O 1
ATOM 683 N N . PRO A 1 84 ? 6.091 4.713 -10.348 1.00 72.44 84 PRO A N 1
ATOM 684 C CA . PRO A 1 84 ? 6.972 4.627 -9.189 1.00 72.44 84 PRO A CA 1
ATOM 685 C C . PRO A 1 84 ? 6.532 3.527 -8.213 1.00 72.44 84 PRO A C 1
ATOM 687 O O . PRO A 1 84 ? 5.340 3.239 -8.084 1.00 72.44 84 PRO A O 1
ATOM 690 N N . SER A 1 85 ? 7.490 3.002 -7.436 1.00 76.81 85 SER A N 1
ATOM 691 C CA . SER A 1 85 ? 7.263 1.985 -6.389 1.00 76.81 85 SER A CA 1
ATOM 692 C C . SER A 1 85 ? 6.117 2.347 -5.434 1.00 76.81 85 SER A C 1
ATOM 694 O O . SER A 1 85 ? 5.238 1.533 -5.162 1.00 76.81 85 SER A O 1
ATOM 696 N N . ARG A 1 86 ? 6.050 3.616 -5.002 1.00 82.75 86 ARG A N 1
ATOM 697 C CA . ARG A 1 86 ? 4.964 4.121 -4.146 1.00 82.75 86 ARG A CA 1
ATOM 698 C C . ARG A 1 86 ? 3.585 3.891 -4.766 1.00 82.75 86 ARG A C 1
ATOM 700 O O . ARG A 1 86 ? 2.666 3.455 -4.085 1.00 82.75 86 ARG A O 1
ATOM 707 N N . GLY A 1 87 ? 3.448 4.140 -6.069 1.00 87.94 87 GLY A N 1
ATOM 708 C CA . GLY A 1 87 ? 2.196 3.888 -6.773 1.00 87.94 87 GLY A CA 1
ATOM 709 C C . GLY A 1 87 ? 1.868 2.406 -6.893 1.00 87.94 87 GLY A C 1
ATOM 710 O O . GLY A 1 87 ? 0.697 2.054 -6.845 1.00 87.94 87 GLY A O 1
ATOM 711 N N . ALA A 1 88 ? 2.872 1.538 -7.005 1.00 92.06 88 ALA A N 1
ATOM 712 C CA . ALA A 1 88 ? 2.654 0.097 -7.002 1.00 92.06 88 ALA A CA 1
ATOM 713 C C . ALA A 1 88 ? 2.115 -0.399 -5.649 1.00 92.06 88 ALA A C 1
ATOM 715 O O . ALA A 1 88 ? 1.157 -1.173 -5.625 1.00 92.06 88 ALA A O 1
ATOM 716 N N . LEU A 1 89 ? 2.677 0.092 -4.539 1.00 93.62 89 LEU A N 1
ATOM 717 C CA . LEU A 1 89 ? 2.209 -0.223 -3.188 1.00 93.62 89 LEU A CA 1
ATOM 718 C C . LEU A 1 89 ? 0.793 0.300 -2.924 1.00 93.62 89 LEU A C 1
ATOM 720 O O . LEU A 1 89 ? -0.045 -0.459 -2.454 1.00 93.62 89 LEU A O 1
ATOM 724 N N . GLU A 1 90 ? 0.501 1.559 -3.258 1.00 95.00 90 GLU A N 1
ATOM 725 C CA . GLU A 1 90 ? -0.843 2.133 -3.087 1.00 95.00 90 GLU A CA 1
ATOM 726 C C . GLU A 1 90 ? -1.920 1.289 -3.787 1.00 95.00 90 GLU A C 1
ATOM 728 O O . GLU A 1 90 ? -2.950 0.965 -3.194 1.00 95.00 90 GLU A O 1
ATOM 733 N N . GLU A 1 91 ? -1.668 0.875 -5.031 1.00 97.25 91 GLU A N 1
ATOM 734 C CA . GLU A 1 91 ? -2.587 -0.007 -5.755 1.00 97.25 91 GLU A CA 1
ATOM 735 C C . GLU A 1 91 ? -2.646 -1.411 -5.149 1.00 97.25 91 GLU A C 1
ATOM 737 O O . GLU A 1 91 ? -3.727 -1.984 -5.070 1.00 97.25 91 GLU A O 1
ATOM 742 N N . ALA A 1 92 ? -1.529 -1.966 -4.672 1.00 97.38 92 ALA A N 1
ATOM 743 C CA . ALA A 1 92 ? -1.535 -3.260 -3.992 1.00 97.38 92 ALA A CA 1
ATOM 744 C C . ALA A 1 92 ? -2.411 -3.224 -2.728 1.00 97.38 92 ALA A C 1
ATOM 746 O O . ALA A 1 92 ? -3.271 -4.091 -2.553 1.00 97.38 92 ALA A O 1
ATOM 747 N N . LEU A 1 93 ? -2.276 -2.179 -1.903 1.00 97.31 93 LEU A N 1
ATOM 748 C CA . LEU A 1 93 ? -3.112 -1.983 -0.717 1.00 97.31 93 LEU A CA 1
ATOM 749 C C . LEU A 1 93 ? -4.598 -1.914 -1.089 1.00 97.31 93 LEU A C 1
ATOM 751 O O . LEU A 1 93 ? -5.406 -2.528 -0.394 1.00 97.31 93 LEU A O 1
ATOM 755 N N . CYS A 1 94 ? -4.947 -1.276 -2.219 1.00 98.25 94 CYS A N 1
ATOM 756 C CA . CYS A 1 94 ? -6.325 -1.217 -2.729 1.00 98.25 94 CYS A CA 1
ATOM 757 C C . CYS A 1 94 ? -6.991 -2.589 -2.870 1.00 98.25 94 CYS A C 1
ATOM 759 O O . CYS A 1 94 ? -8.208 -2.678 -2.730 1.00 98.25 94 CYS A O 1
ATOM 761 N N . TYR A 1 95 ? -6.215 -3.644 -3.120 1.00 98.38 95 TYR A N 1
ATOM 762 C CA . TYR A 1 95 ? -6.696 -5.018 -3.297 1.00 98.38 95 TYR A CA 1
ATOM 763 C C . TYR A 1 95 ? -6.315 -5.949 -2.139 1.00 98.38 95 TYR A C 1
ATOM 765 O O . TYR A 1 95 ? -6.476 -7.164 -2.246 1.00 98.38 95 TYR A O 1
ATOM 773 N N . GLY A 1 96 ? -5.806 -5.408 -1.029 1.00 96.88 96 GLY A N 1
ATOM 774 C CA . GLY A 1 96 ? -5.411 -6.202 0.135 1.00 96.88 96 GLY A CA 1
ATOM 775 C C . GLY A 1 96 ? -4.085 -6.945 -0.050 1.00 96.88 96 GLY A C 1
ATOM 776 O O . GLY A 1 96 ? -3.858 -7.981 0.576 1.00 96.88 96 GLY A O 1
ATOM 777 N N . TRP A 1 97 ? -3.217 -6.441 -0.924 1.00 97.75 97 TRP A N 1
ATOM 778 C CA . TRP A 1 97 ? -1.879 -6.962 -1.196 1.00 97.75 97 TRP A CA 1
ATOM 779 C C . TRP A 1 97 ? -0.804 -6.063 -0.576 1.00 97.75 97 TRP A C 1
ATOM 781 O O . TRP A 1 97 ? -1.056 -4.903 -0.252 1.00 97.75 97 TRP A O 1
ATOM 791 N N . ILE A 1 98 ? 0.404 -6.596 -0.404 1.00 95.69 98 ILE A N 1
ATOM 792 C CA . ILE A 1 98 ? 1.571 -5.845 0.072 1.00 95.69 98 ILE A CA 1
ATOM 793 C C . ILE A 1 98 ? 2.859 -6.297 -0.616 1.00 95.69 98 ILE A C 1
ATOM 795 O O . ILE A 1 98 ? 2.939 -7.433 -1.090 1.00 95.69 98 ILE A O 1
ATOM 799 N N . ASP A 1 99 ? 3.849 -5.409 -0.669 1.00 92.44 99 ASP A N 1
ATOM 800 C CA . ASP A 1 99 ? 5.226 -5.738 -1.008 1.00 92.44 99 ASP A CA 1
ATOM 801 C C . ASP A 1 99 ? 5.901 -6.582 0.088 1.00 92.44 99 ASP A C 1
ATOM 803 O O . ASP A 1 99 ? 5.662 -6.445 1.284 1.00 92.44 99 ASP A O 1
ATOM 807 N N . GLY A 1 100 ? 6.730 -7.523 -0.337 1.00 89.94 100 GLY A N 1
ATOM 808 C CA . GLY A 1 100 ? 7.564 -8.337 0.531 1.00 89.94 100 GLY A CA 1
ATOM 809 C C . GLY A 1 100 ? 9.019 -7.929 0.371 1.00 89.94 100 GLY A C 1
ATOM 810 O O . GLY A 1 100 ? 9.411 -6.801 0.646 1.00 89.94 100 GLY A O 1
ATOM 811 N N . TRP A 1 101 ? 9.833 -8.865 -0.103 1.00 91.31 101 TRP A N 1
ATOM 812 C CA . TRP A 1 101 ? 11.220 -8.576 -0.430 1.00 91.31 101 TRP A CA 1
ATOM 813 C C . TRP A 1 101 ? 11.337 -7.867 -1.781 1.00 91.31 101 TRP A C 1
ATOM 815 O O . TRP A 1 101 ? 10.507 -8.031 -2.683 1.00 91.31 101 TRP A O 1
ATOM 825 N N . PHE A 1 102 ? 12.438 -7.144 -1.936 1.00 89.75 102 PHE A N 1
ATOM 826 C CA . PHE A 1 102 ? 12.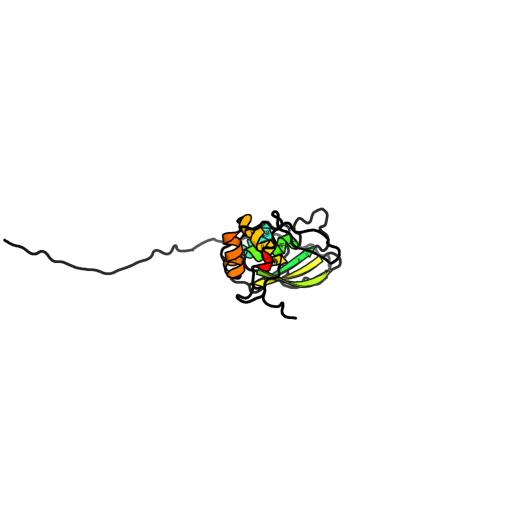918 -6.640 -3.211 1.00 89.75 102 PHE A CA 1
ATOM 827 C C . PHE A 1 102 ? 14.362 -7.099 -3.423 1.00 89.75 102 PHE A C 1
ATOM 829 O O . PHE A 1 102 ? 15.103 -7.305 -2.464 1.00 89.75 102 PHE A O 1
ATOM 836 N N . LYS A 1 103 ? 14.766 -7.273 -4.681 1.00 90.69 103 LYS A N 1
ATOM 837 C CA . LYS A 1 103 ? 16.160 -7.558 -5.046 1.00 90.69 103 LYS A CA 1
ATOM 838 C C . LYS A 1 103 ? 16.562 -6.790 -6.300 1.00 90.69 103 LYS A C 1
ATOM 840 O O . LYS A 1 103 ? 15.683 -6.520 -7.130 1.00 90.69 103 LYS A O 1
ATOM 845 N N . PRO A 1 104 ? 17.842 -6.412 -6.458 1.00 89.31 104 PRO A N 1
ATOM 846 C CA . PRO A 1 104 ? 18.287 -5.765 -7.682 1.00 89.31 104 PRO A CA 1
ATOM 847 C C . PRO A 1 104 ? 18.047 -6.726 -8.845 1.00 89.31 104 PRO A C 1
ATOM 849 O O . PRO A 1 104 ? 18.383 -7.907 -8.749 1.00 89.31 104 PRO A O 1
ATOM 852 N N . LEU A 1 105 ? 17.424 -6.236 -9.913 1.00 87.62 105 LEU A N 1
ATOM 853 C CA . LEU A 1 105 ? 17.335 -6.985 -11.164 1.00 87.62 105 LEU A CA 1
ATOM 854 C C . LEU A 1 105 ? 18.547 -6.674 -12.050 1.00 87.62 105 LEU A C 1
ATOM 856 O O . LEU A 1 105 ? 19.085 -7.573 -12.682 1.00 87.62 105 LEU A O 1
ATOM 860 N N . ASP A 1 106 ? 18.967 -5.408 -12.057 1.00 87.88 106 ASP A N 1
ATOM 861 C CA . ASP A 1 106 ? 20.145 -4.874 -12.748 1.00 87.88 106 ASP A CA 1
ATOM 862 C C . ASP A 1 106 ? 20.495 -3.484 -12.176 1.00 87.88 106 ASP A C 1
ATOM 864 O O . ASP A 1 106 ? 20.037 -3.118 -11.086 1.00 87.88 106 ASP A O 1
ATOM 868 N N . ASN A 1 107 ? 21.307 -2.703 -12.893 1.00 86.69 107 ASN A N 1
ATOM 869 C CA . ASN A 1 107 ? 21.735 -1.361 -12.496 1.00 86.69 107 ASN A CA 1
ATOM 870 C C . ASN A 1 107 ? 20.567 -0.384 -12.312 1.00 86.69 107 ASN A C 1
ATOM 872 O O . ASN A 1 107 ? 20.601 0.411 -11.370 1.00 86.69 107 ASN A O 1
ATOM 876 N N . ASP A 1 108 ? 19.493 -0.526 -13.087 1.00 85.38 108 ASP A N 1
ATOM 877 C CA . ASP A 1 108 ? 18.409 0.454 -13.186 1.00 85.38 108 ASP A CA 1
ATOM 878 C C . ASP A 1 108 ? 17.079 -0.039 -12.627 1.00 85.38 108 ASP A C 1
ATOM 880 O O . ASP A 1 108 ? 16.149 0.757 -12.465 1.00 85.38 108 ASP A O 1
ATOM 884 N N . ARG A 1 109 ? 16.955 -1.332 -12.306 1.00 87.12 109 ARG A N 1
ATOM 885 C CA . ARG A 1 109 ? 15.677 -1.947 -11.926 1.00 87.12 109 ARG A CA 1
ATOM 886 C C . ARG A 1 109 ? 15.754 -2.769 -10.640 1.00 87.12 109 ARG A C 1
ATOM 888 O O . ARG A 1 109 ? 16.725 -3.472 -10.358 1.00 87.12 109 ARG A O 1
ATOM 895 N N . TRP A 1 110 ? 14.671 -2.699 -9.878 1.00 88.81 110 TRP A N 1
ATOM 896 C CA . TRP A 1 110 ? 14.313 -3.587 -8.781 1.00 88.81 110 TRP A CA 1
ATOM 897 C C . TRP A 1 110 ? 13.304 -4.627 -9.267 1.00 88.81 110 TRP A C 1
ATOM 899 O O . TRP A 1 110 ? 12.419 -4.321 -10.069 1.00 88.81 110 TRP A O 1
ATOM 909 N N . LEU A 1 111 ? 13.395 -5.839 -8.728 1.00 92.38 111 LEU A N 1
ATOM 910 C CA . LEU A 1 111 ? 12.304 -6.805 -8.740 1.00 92.38 111 LEU A CA 1
ATOM 911 C C . LEU A 1 111 ? 11.695 -6.856 -7.339 1.00 92.38 111 LEU A C 1
ATOM 913 O O . LEU A 1 111 ? 12.389 -7.205 -6.384 1.00 92.38 111 LEU A O 1
ATOM 917 N N . ILE A 1 112 ? 10.416 -6.511 -7.223 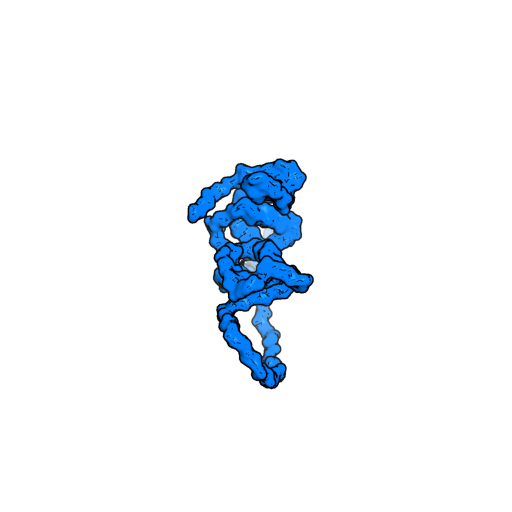1.00 93.56 112 ILE A N 1
ATOM 918 C CA . ILE A 1 112 ? 9.675 -6.471 -5.958 1.00 93.56 112 ILE A CA 1
ATOM 919 C C . ILE A 1 112 ? 8.624 -7.573 -5.972 1.00 93.56 112 ILE A C 1
ATOM 921 O O . ILE A 1 112 ? 7.845 -7.681 -6.921 1.00 93.56 112 ILE A O 1
ATOM 925 N N . ARG A 1 113 ? 8.580 -8.391 -4.922 1.00 95.12 113 ARG A N 1
ATOM 926 C CA . ARG A 1 113 ? 7.517 -9.384 -4.758 1.00 95.12 113 ARG A CA 1
ATOM 927 C C . ARG A 1 113 ? 6.323 -8.757 -4.054 1.00 95.12 113 ARG A C 1
ATOM 929 O O . ARG A 1 113 ? 6.489 -8.179 -2.989 1.00 95.12 113 ARG A O 1
ATOM 936 N N . TYR A 1 114 ? 5.129 -8.947 -4.598 1.00 96.38 114 TYR A N 1
ATOM 937 C CA . TYR A 1 114 ? 3.858 -8.608 -3.969 1.00 96.38 114 TYR A CA 1
ATOM 938 C C . TYR A 1 114 ? 3.071 -9.875 -3.650 1.00 96.38 114 TYR A C 1
ATOM 940 O O . TYR A 1 114 ? 3.087 -10.828 -4.428 1.00 96.38 114 TYR A O 1
ATOM 948 N N . THR A 1 115 ? 2.370 -9.882 -2.520 1.00 96.62 115 THR A N 1
ATOM 949 C CA . THR A 1 115 ? 1.557 -11.022 -2.064 1.00 96.62 115 THR A CA 1
ATOM 950 C C . THR A 1 115 ? 0.258 -10.555 -1.404 1.00 96.62 115 THR A C 1
ATOM 952 O O . THR A 1 115 ? 0.229 -9.445 -0.861 1.00 96.62 115 THR A O 1
ATOM 955 N N . PRO A 1 116 ? -0.810 -11.377 -1.392 1.00 96.88 116 PRO A N 1
ATOM 956 C CA . PRO A 1 116 ? -1.984 -11.117 -0.567 1.00 96.88 116 PRO A CA 1
ATOM 957 C C . PRO A 1 116 ? -1.602 -11.016 0.915 1.00 96.88 116 PRO A C 1
ATOM 959 O O . PRO A 1 116 ? -0.912 -11.887 1.456 1.00 96.88 116 PRO A O 1
ATOM 962 N N . ARG A 1 117 ? -2.088 -9.987 1.615 1.00 94.94 117 ARG A N 1
ATOM 963 C CA . ARG A 1 117 ? -1.874 -9.865 3.063 1.00 94.94 117 ARG A CA 1
ATOM 964 C C . ARG A 1 117 ? -2.584 -10.989 3.807 1.00 94.94 117 ARG A C 1
ATOM 966 O O . ARG A 1 117 ? -3.764 -11.256 3.575 1.00 94.94 117 ARG A O 1
ATOM 973 N N . ARG A 1 118 ? -1.912 -11.614 4.775 1.00 88.06 118 ARG A N 1
ATOM 974 C CA . ARG A 1 118 ? -2.558 -12.568 5.694 1.00 88.06 118 ARG A CA 1
ATOM 975 C C . ARG A 1 118 ? -3.550 -11.819 6.592 1.00 88.06 118 ARG A C 1
ATOM 977 O O . ARG A 1 118 ? -3.270 -10.702 7.006 1.00 88.06 118 ARG A O 1
ATOM 984 N N . LYS A 1 119 ? -4.686 -12.440 6.939 1.00 79.56 119 LYS A N 1
ATOM 985 C CA . LYS A 1 119 ? -5.754 -11.796 7.741 1.00 79.56 119 LYS A CA 1
ATOM 986 C C . LYS A 1 119 ? -5.260 -11.192 9.069 1.00 79.56 119 LYS A C 1
ATOM 988 O O . LYS A 1 119 ? -5.826 -10.217 9.530 1.00 79.56 119 LYS A O 1
ATOM 993 N N . ARG A 1 120 ? -4.210 -11.766 9.668 1.00 79.12 120 ARG A N 1
ATOM 994 C CA . ARG A 1 120 ? -3.626 -11.333 10.952 1.00 79.12 120 ARG A CA 1
ATOM 995 C C . ARG A 1 120 ? -2.223 -10.727 10.813 1.00 79.12 120 ARG A C 1
ATOM 997 O O . ARG A 1 120 ? -1.481 -10.683 11.784 1.00 79.12 120 ARG A O 1
ATOM 1004 N N . SER A 1 121 ? -1.806 -10.334 9.605 1.00 84.50 121 SER A N 1
ATOM 1005 C CA . SER A 1 121 ? -0.491 -9.705 9.426 1.00 84.50 121 SER A CA 1
ATOM 1006 C C . SER A 1 121 ? -0.478 -8.288 9.989 1.00 84.50 121 SER A C 1
ATOM 1008 O O . SER A 1 121 ? -1.417 -7.531 9.739 1.00 84.50 121 SER A O 1
ATOM 1010 N N . ASN A 1 122 ? 0.623 -7.907 10.634 1.00 85.44 122 ASN A N 1
ATOM 1011 C CA . ASN A 1 122 ? 0.824 -6.554 11.139 1.00 85.44 122 ASN A CA 1
ATOM 1012 C C . ASN A 1 122 ? 0.765 -5.508 10.009 1.00 85.44 122 ASN A C 1
ATOM 1014 O O . ASN A 1 122 ? 1.156 -5.750 8.856 1.00 85.44 122 ASN A O 1
ATOM 1018 N N . TRP A 1 123 ? 0.288 -4.317 10.357 1.00 90.19 123 TRP A N 1
ATOM 1019 C CA . TRP A 1 123 ? 0.301 -3.141 9.497 1.00 90.19 123 TRP A CA 1
ATOM 1020 C C . TRP A 1 123 ? 1.277 -2.115 10.064 1.00 90.19 123 TRP A C 1
ATOM 1022 O O . TRP A 1 123 ? 1.238 -1.802 11.248 1.00 90.19 123 TRP A O 1
ATOM 1032 N N . SER A 1 124 ? 2.170 -1.593 9.221 1.00 88.44 124 SER A N 1
ATOM 1033 C CA . SER A 1 124 ? 3.049 -0.496 9.622 1.00 88.44 124 SER A CA 1
ATOM 1034 C C . SER A 1 124 ? 2.254 0.806 9.711 1.00 88.44 124 SER A C 1
ATOM 1036 O O . SER A 1 124 ? 1.280 0.996 8.977 1.00 88.44 124 SER A O 1
ATOM 1038 N N . LYS A 1 125 ? 2.724 1.742 10.543 1.00 89.62 125 LYS A N 1
ATOM 1039 C CA . LYS A 1 125 ? 2.178 3.107 10.633 1.00 89.62 125 LYS A CA 1
ATOM 1040 C C . LYS A 1 125 ? 2.010 3.754 9.251 1.00 89.62 125 LYS A C 1
ATOM 1042 O O . LYS A 1 125 ? 0.972 4.333 8.955 1.00 89.62 125 LYS A O 1
ATOM 1047 N N . TYR A 1 126 ? 3.010 3.587 8.382 1.00 88.38 126 TYR A N 1
ATOM 1048 C CA . TYR A 1 126 ? 2.997 4.118 7.017 1.00 88.38 126 TYR A CA 1
ATOM 1049 C C . TYR A 1 126 ? 1.887 3.515 6.151 1.00 88.38 126 TYR A C 1
ATOM 1051 O O . TYR A 1 126 ? 1.177 4.245 5.461 1.00 88.38 126 TYR A O 1
ATOM 1059 N N . ASN A 1 127 ? 1.703 2.194 6.204 1.00 92.19 127 ASN A N 1
ATOM 1060 C CA . ASN A 1 127 ? 0.671 1.527 5.413 1.00 92.19 127 ASN A CA 1
ATOM 1061 C C . ASN A 1 127 ? -0.737 1.858 5.913 1.00 92.19 127 ASN A C 1
ATOM 1063 O O . ASN A 1 127 ? -1.641 1.971 5.094 1.00 92.19 127 ASN A O 1
ATOM 1067 N N . ILE A 1 128 ? -0.913 2.060 7.223 1.00 94.00 128 ILE A N 1
ATOM 1068 C CA . ILE A 1 128 ? -2.181 2.531 7.802 1.00 94.00 128 ILE A CA 1
ATOM 1069 C C . ILE A 1 128 ? -2.508 3.934 7.298 1.00 94.00 128 ILE A C 1
ATOM 1071 O O . ILE A 1 128 ? -3.575 4.148 6.734 1.00 94.00 128 ILE A O 1
ATOM 1075 N N . ALA A 1 129 ? -1.565 4.868 7.423 1.00 93.50 129 ALA A N 1
ATOM 1076 C CA . ALA A 1 129 ? -1.744 6.234 6.942 1.00 93.50 129 ALA A CA 1
ATOM 1077 C C . ALA A 1 129 ? -2.031 6.283 5.430 1.00 93.50 129 ALA A C 1
ATOM 1079 O O . ALA A 1 129 ? -2.906 7.016 4.976 1.00 93.50 129 ALA A O 1
ATOM 1080 N N . THR A 1 130 ? -1.337 5.446 4.651 1.00 93.50 130 THR A N 1
ATOM 1081 C CA . THR A 1 130 ? -1.590 5.298 3.212 1.00 93.50 130 THR A CA 1
ATOM 1082 C C . THR A 1 130 ? -2.989 4.737 2.948 1.00 93.50 130 THR A C 1
ATOM 1084 O O . THR A 1 130 ? -3.693 5.254 2.087 1.00 93.50 130 THR A O 1
ATOM 1087 N N . ALA A 1 131 ? -3.425 3.717 3.693 1.00 95.69 131 ALA A N 1
ATOM 1088 C CA . ALA A 1 131 ? -4.760 3.142 3.547 1.00 95.69 131 ALA A CA 1
ATOM 1089 C C . ALA A 1 131 ? -5.869 4.151 3.872 1.00 95.69 131 ALA A C 1
ATOM 1091 O O . ALA A 1 131 ? -6.843 4.217 3.129 1.00 95.69 131 ALA A O 1
ATOM 1092 N N . TRP A 1 132 ? -5.709 4.968 4.915 1.00 96.75 132 TRP A N 1
ATOM 1093 C CA . TRP A 1 132 ? -6.659 6.035 5.244 1.00 96.75 132 TRP A CA 1
ATOM 1094 C C . TRP A 1 132 ? -6.786 7.076 4.131 1.00 96.75 132 TRP A C 1
ATOM 1096 O O . TRP A 1 132 ? -7.905 7.405 3.743 1.00 96.75 132 TRP A O 1
ATOM 1106 N N . ASN A 1 133 ? -5.671 7.511 3.535 1.00 95.56 133 ASN A N 1
ATOM 1107 C CA . ASN A 1 133 ? -5.722 8.390 2.363 1.00 95.56 133 ASN A CA 1
ATOM 1108 C C . ASN A 1 133 ? -6.443 7.719 1.183 1.00 95.56 133 ASN A C 1
ATOM 1110 O O . ASN A 1 133 ? -7.318 8.323 0.574 1.00 95.56 133 ASN A O 1
ATOM 1114 N N . LEU A 1 134 ? -6.143 6.447 0.894 1.00 96.75 134 LEU A N 1
ATOM 1115 C CA . LEU A 1 134 ? -6.799 5.698 -0.188 1.00 96.75 134 LEU A CA 1
ATOM 1116 C C . LEU A 1 134 ? -8.302 5.495 0.039 1.00 96.75 134 LEU A C 1
ATOM 1118 O O . LEU A 1 134 ? -9.063 5.438 -0.928 1.00 96.75 134 LEU A O 1
ATOM 1122 N N . LEU A 1 135 ? -8.723 5.356 1.295 1.00 97.56 135 LEU A N 1
ATOM 1123 C CA . LEU A 1 135 ? -10.128 5.295 1.678 1.00 97.56 135 LEU A CA 1
ATOM 1124 C C . LEU A 1 135 ? -10.813 6.654 1.485 1.00 97.56 135 LEU A C 1
ATOM 1126 O O . LEU A 1 135 ? -11.874 6.703 0.873 1.00 97.56 135 LEU A O 1
ATOM 1130 N N . ASN A 1 136 ? -10.185 7.751 1.920 1.00 96.75 136 ASN A N 1
ATOM 1131 C CA . ASN A 1 136 ? -10.689 9.111 1.688 1.00 96.75 136 ASN A CA 1
ATOM 1132 C C . AS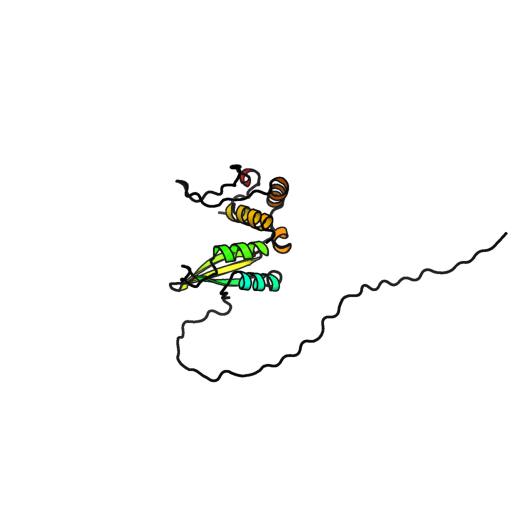N A 1 136 ? -10.791 9.444 0.186 1.00 96.75 136 ASN A C 1
ATOM 1134 O O . ASN A 1 136 ? -11.704 10.143 -0.237 1.00 96.75 136 ASN A O 1
ATOM 1138 N N . GLU A 1 137 ? -9.878 8.911 -0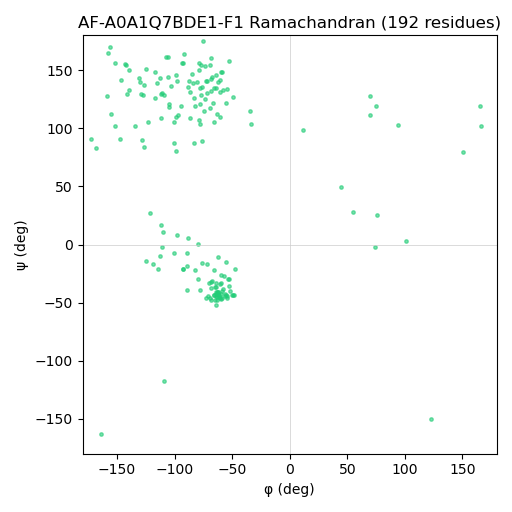.628 1.00 96.50 137 GLU A N 1
ATOM 1139 C CA . GLU A 1 137 ? -9.875 9.038 -2.092 1.00 96.50 137 GLU A CA 1
ATOM 1140 C C . GLU A 1 137 ? -10.859 8.080 -2.798 1.00 96.50 137 GLU A C 1
ATOM 1142 O O . GLU A 1 137 ? -10.902 8.056 -4.028 1.00 96.50 137 GLU A O 1
ATOM 1147 N N . ASN A 1 138 ? -11.620 7.254 -2.068 1.00 97.19 138 ASN A N 1
ATOM 1148 C CA . ASN A 1 138 ? -12.512 6.219 -2.619 1.00 97.19 138 ASN A CA 1
ATOM 1149 C C . ASN A 1 138 ? -11.815 5.225 -3.575 1.00 97.19 138 ASN A C 1
ATOM 1151 O O . ASN A 1 138 ? -12.427 4.661 -4.484 1.00 97.19 138 ASN A O 1
ATOM 1155 N N . ARG A 1 139 ? -10.511 4.987 -3.392 1.00 97.31 139 ARG A N 1
ATOM 1156 C CA . ARG A 1 139 ? -9.715 4.081 -4.245 1.00 97.31 139 ARG A CA 1
ATOM 1157 C C . ARG A 1 139 ? -9.648 2.653 -3.719 1.00 97.31 139 ARG A C 1
ATOM 1159 O O . ARG A 1 139 ? -9.327 1.737 -4.490 1.00 97.31 139 ARG A O 1
ATOM 1166 N N . MET A 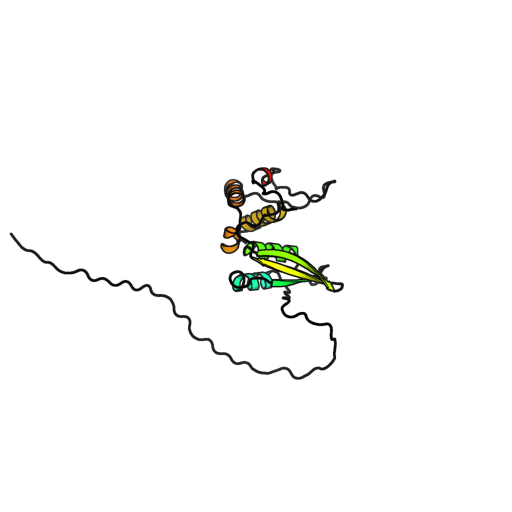1 140 ? -9.904 2.474 -2.427 1.00 97.81 140 MET A N 1
ATOM 1167 C CA . MET A 1 140 ? -9.865 1.186 -1.742 1.00 97.81 140 MET A CA 1
ATOM 1168 C C . MET A 1 140 ? -11.009 0.278 -2.214 1.00 97.81 140 MET A C 1
ATOM 1170 O O . MET A 1 140 ? -12.153 0.712 -2.297 1.00 97.81 140 MET A O 1
ATOM 1174 N N . THR A 1 141 ? -10.713 -0.982 -2.544 1.00 98.25 141 THR A N 1
ATOM 1175 C CA . THR A 1 141 ? -11.743 -1.955 -2.963 1.00 98.25 141 THR A CA 1
ATOM 1176 C C . THR A 1 141 ? -12.266 -2.749 -1.762 1.00 98.25 141 THR A C 1
ATOM 1178 O O . THR A 1 141 ? -11.566 -2.812 -0.746 1.00 98.25 141 THR A O 1
ATOM 1181 N N . PRO A 1 142 ? -13.417 -3.449 -1.864 1.00 97.62 142 PRO A N 1
ATOM 1182 C CA . PRO A 1 142 ? -13.895 -4.325 -0.791 1.00 97.62 142 PRO A CA 1
ATOM 1183 C C . PRO A 1 142 ? -12.850 -5.354 -0.333 1.00 97.62 142 PRO A C 1
ATOM 1185 O O . PRO A 1 142 ? -12.720 -5.621 0.859 1.00 97.62 142 PRO A O 1
ATOM 1188 N N . ALA A 1 143 ? -12.039 -5.876 -1.262 1.00 96.94 143 ALA A N 1
ATOM 1189 C CA . ALA A 1 143 ? -10.959 -6.810 -0.947 1.00 96.94 143 ALA A CA 1
ATOM 1190 C C . ALA A 1 143 ? -9.852 -6.171 -0.092 1.00 96.94 143 ALA A C 1
ATOM 1192 O O . ALA A 1 143 ? -9.293 -6.834 0.782 1.00 96.94 143 ALA A O 1
ATOM 1193 N N . GLY A 1 144 ? -9.542 -4.894 -0.330 1.00 96.69 144 GLY A N 1
ATOM 1194 C CA . GLY A 1 144 ? -8.586 -4.135 0.472 1.00 96.69 144 GLY A CA 1
ATOM 1195 C C . GLY A 1 144 ? -9.132 -3.772 1.850 1.00 96.69 144 GLY A C 1
ATOM 1196 O O . GLY A 1 144 ? -8.456 -4.028 2.848 1.00 96.69 144 GLY A O 1
ATOM 1197 N N . VAL A 1 145 ? -10.378 -3.285 1.921 1.00 96.38 145 VAL A N 1
ATOM 1198 C CA . VAL A 1 145 ? -11.063 -2.986 3.195 1.00 96.38 145 VAL A CA 1
ATOM 1199 C C . VAL A 1 145 ? -11.110 -4.224 4.089 1.00 96.38 145 VAL A C 1
ATOM 1201 O O . VAL A 1 145 ? -10.753 -4.149 5.260 1.00 96.38 145 VAL A O 1
ATOM 1204 N N . ALA A 1 146 ? -11.432 -5.393 3.527 1.00 94.75 146 ALA A N 1
ATOM 1205 C CA . ALA A 1 146 ? -11.503 -6.655 4.264 1.00 94.75 146 ALA A CA 1
ATOM 1206 C C . ALA A 1 146 ? -10.165 -7.121 4.883 1.00 94.75 146 ALA A C 1
ATOM 1208 O O . ALA A 1 146 ? -10.149 -8.087 5.649 1.00 94.75 146 ALA A O 1
ATOM 1209 N N . ARG A 1 147 ? -9.029 -6.493 4.539 1.00 94.94 147 ARG A N 1
ATOM 1210 C CA . ARG A 1 147 ? -7.706 -6.785 5.126 1.00 94.94 147 ARG A CA 1
ATOM 1211 C C . ARG A 1 147 ? -7.273 -5.785 6.193 1.00 94.94 147 ARG A C 1
ATOM 1213 O O . ARG A 1 147 ? -6.228 -6.011 6.812 1.00 94.94 147 ARG A O 1
ATOM 1220 N N . LEU A 1 148 ? -8.017 -4.699 6.392 1.00 93.19 148 LEU A N 1
ATOM 1221 C CA . LEU A 1 148 ? -7.710 -3.733 7.437 1.00 93.19 148 LEU A CA 1
ATOM 1222 C C . LEU A 1 148 ? -8.052 -4.308 8.818 1.00 93.19 148 LEU A C 1
ATOM 1224 O O . LEU A 1 148 ? -9.071 -4.985 8.968 1.00 93.19 148 LEU A O 1
ATOM 1228 N N . PRO A 1 149 ? -7.215 -4.048 9.836 1.00 92.81 149 PRO A N 1
ATOM 1229 C CA . PRO A 1 149 ? -7.584 -4.302 11.219 1.00 92.81 149 PRO A CA 1
ATOM 1230 C C . PRO A 1 149 ? -8.844 -3.518 11.604 1.00 92.81 149 PRO A C 1
ATOM 1232 O O . PRO A 1 149 ? -9.079 -2.417 11.105 1.00 92.81 149 PRO A O 1
ATOM 1235 N N . LYS A 1 150 ? -9.641 -4.087 12.512 1.00 92.06 150 LYS A N 1
ATOM 1236 C CA . LYS A 1 150 ? -10.910 -3.495 12.952 1.00 92.06 150 LYS A CA 1
ATOM 1237 C C . LYS A 1 150 ? -10.711 -2.108 13.575 1.00 92.06 150 LYS A C 1
ATOM 1239 O O . LYS A 1 150 ? -11.388 -1.170 13.181 1.00 92.06 150 LYS A O 1
ATOM 1244 N N . ASP A 1 151 ? -9.739 -1.967 14.470 1.00 92.88 151 ASP A N 1
ATOM 1245 C CA . ASP A 1 151 ? -9.415 -0.699 15.133 1.00 92.88 151 ASP A CA 1
ATOM 1246 C C . ASP A 1 151 ? -8.918 0.375 14.149 1.00 92.88 151 ASP A C 1
ATOM 1248 O O . ASP A 1 151 ? -9.271 1.547 14.260 1.00 92.88 151 ASP A O 1
ATOM 1252 N N . VAL A 1 152 ? -8.156 -0.024 13.128 1.00 93.56 152 VAL A N 1
ATOM 1253 C CA . VAL A 1 152 ? -7.739 0.871 12.038 1.00 93.56 152 VAL A CA 1
ATOM 1254 C C . VAL A 1 152 ? -8.940 1.396 11.247 1.00 93.56 152 VAL A C 1
ATOM 1256 O O . VAL A 1 152 ? -8.952 2.572 10.869 1.00 93.56 152 VAL A O 1
ATOM 1259 N N . LEU A 1 153 ? -9.929 0.540 10.976 1.00 94.44 153 LEU A N 1
ATOM 1260 C CA . LEU A 1 153 ? -11.139 0.928 10.255 1.00 94.44 153 LEU A CA 1
ATOM 1261 C C . LEU A 1 153 ? -12.035 1.835 11.110 1.00 94.44 153 LEU A C 1
ATOM 1263 O O . LEU A 1 153 ? -12.461 2.876 10.622 1.00 94.44 153 LEU A O 1
ATOM 1267 N N . GLU A 1 154 ? -12.233 1.512 12.388 1.00 95.56 154 GLU A N 1
ATOM 1268 C CA . GLU A 1 154 ? -13.036 2.312 13.328 1.00 95.56 154 GLU A CA 1
ATOM 1269 C C . GLU A 1 154 ? -12.489 3.738 13.500 1.00 95.56 154 GLU A C 1
ATOM 1271 O O . GLU A 1 154 ? -13.241 4.715 13.484 1.00 95.56 154 GLU A O 1
ATOM 1276 N N . VAL A 1 155 ? -11.164 3.891 13.611 1.00 96.06 155 VAL A N 1
ATOM 1277 C CA . VAL A 1 155 ? -10.527 5.219 13.670 1.00 96.06 155 VAL A CA 1
ATOM 1278 C C . VAL A 1 155 ? -10.776 5.997 12.375 1.00 96.06 155 VAL A C 1
ATOM 1280 O O . VAL A 1 155 ? -11.073 7.192 12.417 1.00 96.06 155 VAL A O 1
ATOM 1283 N N . TRP A 1 156 ? -10.705 5.337 11.218 1.00 96.25 156 TRP A N 1
ATOM 1284 C CA . TRP A 1 156 ? -11.013 5.988 9.947 1.00 96.25 156 TRP A CA 1
ATOM 1285 C C . TRP A 1 156 ? -12.485 6.390 9.835 1.00 96.25 156 TRP A C 1
ATOM 1287 O O . T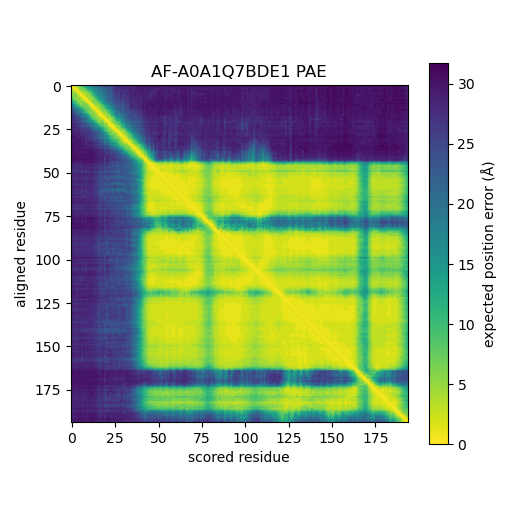RP A 1 156 ? -12.769 7.500 9.384 1.00 96.25 156 TRP A O 1
ATOM 1297 N N . GLU A 1 157 ? -13.407 5.519 10.248 1.00 96.56 157 GLU A N 1
ATOM 1298 C CA . GLU A 1 157 ? -14.856 5.761 10.336 1.00 96.56 157 GLU A CA 1
ATOM 1299 C C . GLU A 1 157 ? -15.193 6.985 11.164 1.00 96.56 157 GLU A C 1
ATOM 1301 O O . GLU A 1 157 ? -15.966 7.832 10.719 1.00 96.56 157 GLU A O 1
ATOM 1306 N N . LYS A 1 158 ? -14.539 7.124 12.313 1.00 96.75 158 LYS A N 1
ATOM 1307 C CA . LYS A 1 158 ? -14.800 8.223 13.232 1.00 96.75 158 LYS A CA 1
ATOM 1308 C C . LYS A 1 158 ? -14.170 9.549 12.810 1.00 96.75 158 LYS A C 1
ATOM 1310 O O . LYS A 1 158 ? -14.780 10.593 13.017 1.00 96.75 158 LYS A O 1
ATOM 1315 N N . TYR A 1 159 ? -12.946 9.528 12.280 1.00 96.12 159 TYR A N 1
ATOM 1316 C CA . TYR A 1 159 ? -12.145 10.751 12.142 1.00 96.12 159 TYR A CA 1
ATOM 1317 C C . TYR A 1 159 ? -11.773 11.131 10.709 1.00 96.12 159 TYR A C 1
ATOM 1319 O O . TYR A 1 159 ? -11.361 12.268 10.498 1.00 96.12 159 TYR A O 1
ATOM 1327 N N . ARG A 1 160 ? -11.876 10.206 9.742 1.00 94.88 160 ARG A N 1
ATOM 1328 C CA . ARG A 1 160 ? -11.465 10.411 8.336 1.00 94.88 160 ARG A CA 1
ATOM 1329 C C . ARG A 1 160 ? -10.093 11.105 8.199 1.00 94.88 160 ARG A C 1
ATOM 1331 O O . ARG A 1 160 ? -9.961 12.074 7.455 1.00 94.88 160 ARG A O 1
ATOM 1338 N N . PRO A 1 161 ? -9.047 10.642 8.905 1.00 93.06 161 PRO A N 1
ATOM 1339 C CA . PRO A 1 161 ? -7.793 11.379 9.003 1.00 93.06 161 PRO A CA 1
ATOM 1340 C C . PRO A 1 161 ? -7.102 11.508 7.640 1.00 93.06 161 PRO A C 1
ATOM 1342 O O . PRO A 1 161 ? -6.973 10.529 6.905 1.00 93.06 161 PRO A O 1
ATOM 1345 N N . HIS A 1 162 ? -6.614 12.707 7.321 1.00 90.75 162 HIS A N 1
ATOM 1346 C CA . HIS A 1 162 ? -5.834 12.974 6.110 1.00 90.75 162 HIS A CA 1
ATOM 1347 C C . HIS A 1 162 ? -4.346 13.024 6.454 1.00 90.75 162 HIS A C 1
ATOM 1349 O O . HIS A 1 162 ? -3.865 13.986 7.057 1.00 90.75 162 HIS A O 1
ATOM 1355 N N . ALA A 1 163 ? -3.611 11.973 6.093 1.00 86.81 163 ALA A N 1
ATOM 1356 C CA . ALA A 1 163 ? -2.187 11.876 6.376 1.00 86.81 163 ALA A CA 1
ATOM 1357 C C . ALA A 1 163 ? -1.370 12.718 5.387 1.00 86.81 163 ALA A C 1
ATOM 1359 O O . ALA A 1 163 ? -1.362 12.465 4.178 1.00 86.81 163 ALA A O 1
ATOM 1360 N N . THR A 1 164 ? -0.609 13.667 5.918 1.00 79.38 164 THR A N 1
ATOM 1361 C CA . THR A 1 164 ? 0.364 14.491 5.204 1.00 79.38 164 THR A CA 1
ATOM 1362 C C . THR A 1 164 ? 1.757 13.917 5.468 1.00 79.38 164 THR A C 1
ATOM 1364 O O . THR A 1 164 ? 2.458 14.263 6.417 1.00 79.38 164 THR A O 1
ATOM 1367 N N . VAL A 1 165 ? 2.179 12.949 4.652 1.00 68.25 165 VAL A N 1
ATOM 1368 C CA . VAL A 1 165 ? 3.530 12.382 4.788 1.00 68.25 165 VAL A CA 1
ATOM 1369 C C . VAL A 1 165 ? 4.518 13.228 3.986 1.00 68.25 165 VAL A C 1
ATOM 1371 O O . VAL A 1 165 ? 4.495 13.183 2.757 1.00 68.25 165 VAL A O 1
ATOM 1374 N N . ILE A 1 166 ? 5.370 13.978 4.692 1.00 53.28 166 ILE A N 1
ATOM 1375 C CA . ILE A 1 166 ? 6.850 14.014 4.649 1.00 53.28 166 ILE A CA 1
ATOM 1376 C C . ILE A 1 166 ? 7.267 15.292 5.399 1.00 53.28 166 ILE A C 1
ATOM 1378 O O . ILE A 1 166 ? 7.262 16.379 4.833 1.00 53.28 166 ILE A O 1
ATOM 1382 N N . VAL A 1 167 ? 7.708 15.156 6.649 1.00 42.69 167 VAL A N 1
ATOM 1383 C CA . VAL A 1 167 ? 8.720 16.069 7.195 1.00 42.69 167 VAL A CA 1
ATOM 1384 C C . VAL A 1 167 ? 9.924 15.200 7.514 1.00 42.69 167 VAL A C 1
ATOM 1386 O O . VAL A 1 167 ? 9.791 14.168 8.180 1.00 42.69 167 VAL A O 1
ATOM 1389 N N . ARG A 1 168 ? 11.096 15.564 6.985 1.00 38.78 168 ARG A N 1
ATOM 1390 C CA . ARG A 1 168 ? 12.353 15.081 7.559 1.00 38.78 168 ARG A CA 1
ATOM 1391 C C . ARG A 1 168 ? 12.428 15.705 8.945 1.00 38.78 168 ARG A C 1
ATOM 1393 O O . ARG A 1 168 ? 12.660 16.902 9.051 1.00 38.78 168 ARG A O 1
ATOM 1400 N N . VAL A 1 169 ? 12.190 14.916 9.980 1.00 45.25 169 VAL A N 1
ATOM 1401 C CA . VAL A 1 169 ? 12.565 15.301 11.341 1.00 45.25 169 VAL A CA 1
ATOM 1402 C C . VAL A 1 169 ? 13.950 14.741 11.625 1.00 45.25 169 VAL A C 1
ATOM 1404 O O . VAL A 1 169 ? 14.381 13.768 11.003 1.00 45.25 169 VAL A O 1
ATOM 1407 N N . THR A 1 170 ? 14.651 15.366 12.565 1.00 42.34 170 THR A N 1
ATOM 1408 C CA . THR A 1 170 ? 16.053 15.106 12.932 1.00 42.34 170 THR A CA 1
ATOM 1409 C C . THR A 1 170 ? 16.330 13.638 13.307 1.00 42.34 170 THR A C 1
ATOM 1411 O O . THR A 1 170 ? 17.477 13.212 13.295 1.00 42.34 170 THR A O 1
ATOM 1414 N N . GLN A 1 171 ? 15.280 12.842 13.565 1.00 39.31 171 GLN A N 1
ATOM 1415 C CA . GLN A 1 171 ? 15.316 11.403 13.867 1.00 39.31 171 GLN A CA 1
ATOM 1416 C C . GLN A 1 171 ? 14.504 10.523 12.878 1.00 39.31 171 GLN A C 1
ATOM 1418 O O . GLN A 1 171 ? 14.022 9.453 13.244 1.00 39.31 171 GLN A O 1
ATOM 1423 N N . GLY A 1 172 ? 14.317 10.938 11.617 1.00 52.28 172 GLY A N 1
ATOM 1424 C CA . GLY A 1 172 ? 13.795 10.069 10.546 1.00 52.28 172 GLY A CA 1
ATOM 1425 C C . GLY A 1 172 ? 12.527 10.559 9.832 1.00 52.28 172 GLY A C 1
ATOM 1426 O O . GLY A 1 172 ? 12.315 11.755 9.634 1.00 52.28 172 GLY A O 1
ATOM 1427 N N . ARG A 1 173 ? 11.703 9.609 9.355 1.00 58.00 173 ARG A N 1
ATOM 1428 C CA . ARG A 1 173 ? 10.441 9.869 8.631 1.00 58.00 173 ARG A CA 1
ATOM 1429 C C . ARG A 1 173 ? 9.253 9.781 9.597 1.00 58.00 173 ARG A C 1
ATOM 1431 O O . ARG A 1 173 ? 8.923 8.686 10.047 1.00 58.00 173 ARG A O 1
ATOM 1438 N N . GLY A 1 174 ? 8.599 10.908 9.878 1.00 69.12 174 GLY A N 1
ATOM 1439 C CA . GLY A 1 174 ? 7.347 10.964 10.644 1.00 69.12 174 GLY A CA 1
ATOM 1440 C C . GLY A 1 174 ? 6.101 10.955 9.750 1.00 69.12 174 GLY A C 1
ATOM 1441 O O . GLY A 1 174 ? 6.162 11.338 8.580 1.00 69.12 174 GLY A O 1
ATOM 1442 N N . ILE A 1 175 ? 4.964 10.522 10.300 1.00 84.44 175 ILE A N 1
ATOM 1443 C CA . ILE A 1 175 ? 3.641 10.679 9.678 1.00 84.44 175 ILE A CA 1
ATOM 1444 C C . ILE A 1 175 ? 2.937 11.792 10.434 1.00 84.44 175 ILE A C 1
ATOM 1446 O O . ILE A 1 175 ? 2.747 11.672 11.643 1.00 84.44 175 ILE A O 1
ATOM 1450 N N . MET A 1 176 ? 2.565 12.851 9.721 1.00 83.81 176 MET A N 1
ATOM 1451 C CA . MET A 1 176 ? 1.710 13.902 10.253 1.00 83.81 176 MET A CA 1
ATOM 1452 C C . MET A 1 176 ? 0.324 13.801 9.630 1.00 83.81 176 MET A C 1
ATOM 1454 O O . MET A 1 176 ? 0.132 13.166 8.589 1.00 83.81 176 MET A O 1
ATOM 1458 N N . PHE A 1 177 ? -0.637 14.421 10.295 1.00 87.81 177 PHE A N 1
ATOM 1459 C CA . PHE A 1 177 ? -1.998 14.565 9.811 1.00 87.81 177 PHE A CA 1
ATOM 1460 C C . PHE A 1 177 ? -2.289 16.045 9.617 1.00 87.81 177 PHE A C 1
ATOM 1462 O O . PHE A 1 177 ? -1.721 16.885 10.316 1.00 87.81 177 PHE A O 1
ATOM 1469 N N . ALA A 1 178 ? -3.141 16.361 8.643 1.00 86.69 178 ALA A N 1
ATOM 1470 C CA . ALA A 1 178 ? -3.430 17.739 8.248 1.00 86.69 178 ALA A CA 1
ATOM 1471 C C . ALA A 1 178 ? -3.943 18.614 9.407 1.00 86.69 178 ALA A C 1
ATOM 1473 O O . ALA A 1 178 ? -3.729 19.819 9.399 1.00 86.69 178 ALA A O 1
ATOM 1474 N N . ASP A 1 179 ? -4.575 18.009 10.413 1.00 88.19 179 ASP A N 1
ATOM 1475 C CA . ASP A 1 179 ? -5.124 18.683 11.590 1.00 88.19 179 ASP A CA 1
ATOM 1476 C C . ASP A 1 179 ? -4.198 18.636 12.823 1.00 88.19 179 ASP A C 1
ATOM 1478 O O . ASP A 1 179 ? -4.610 18.991 13.926 1.00 88.19 179 ASP A O 1
ATOM 1482 N N . GLY A 1 180 ? -2.960 18.155 12.661 1.00 85.06 180 GLY A N 1
ATOM 1483 C CA . GLY A 1 180 ? -1.954 18.067 13.722 1.00 85.06 180 GLY A CA 1
ATOM 1484 C C . GLY A 1 180 ? -2.187 16.962 14.758 1.00 85.06 180 GLY A C 1
ATOM 1485 O O . GLY A 1 180 ? -1.344 16.774 15.637 1.00 85.06 180 GLY A O 1
ATOM 1486 N N . LYS A 1 181 ? -3.282 16.194 14.674 1.00 87.88 181 LYS A N 1
ATOM 1487 C CA . LYS A 1 181 ? -3.567 15.116 15.633 1.00 87.88 181 LYS A CA 1
ATOM 1488 C C . LYS A 1 181 ? -2.750 13.863 15.334 1.00 87.88 181 LYS A C 1
ATOM 1490 O O . LYS A 1 181 ? -2.453 13.544 14.189 1.00 87.88 181 LYS A O 1
ATOM 1495 N N . ASN A 1 182 ? -2.433 13.087 16.370 1.00 88.19 182 ASN A N 1
ATOM 1496 C CA . ASN A 1 182 ? -1.760 11.795 16.222 1.00 88.19 182 ASN A CA 1
ATOM 1497 C C . ASN A 1 182 ? -2.762 10.635 16.291 1.00 88.19 182 ASN A C 1
ATOM 1499 O O . ASN A 1 182 ? -2.895 9.975 17.313 1.00 88.19 182 ASN A O 1
ATOM 1503 N N . TYR A 1 183 ? -3.459 10.351 15.193 1.00 90.00 183 TYR A N 1
ATOM 1504 C CA . TYR A 1 183 ? -4.441 9.258 15.157 1.00 90.00 183 TYR A CA 1
ATOM 1505 C C . TYR A 1 183 ? -3.830 7.860 15.314 1.00 90.00 183 TYR A C 1
ATOM 1507 O O . TYR A 1 183 ? -4.512 6.918 15.711 1.00 90.00 183 TYR A O 1
ATOM 1515 N N . LEU A 1 184 ? -2.536 7.710 15.022 1.00 86.62 184 LEU A N 1
ATOM 1516 C CA . LEU A 1 184 ? -1.842 6.428 15.122 1.00 86.62 184 LEU A CA 1
ATOM 1517 C C . LEU A 1 184 ? -1.604 5.989 16.572 1.00 86.62 184 LEU A C 1
ATOM 1519 O O . LEU A 1 184 ? -1.324 4.812 16.782 1.00 86.62 184 LEU A O 1
ATOM 1523 N N . SER A 1 185 ? -1.709 6.888 17.559 1.00 86.50 185 SER A N 1
ATOM 1524 C CA . SER A 1 185 ? -1.640 6.513 18.980 1.00 86.50 185 SER A CA 1
ATOM 1525 C C . SER A 1 185 ? -2.926 5.859 19.497 1.00 86.50 185 SER A C 1
ATOM 1527 O O . SER A 1 185 ? -2.899 5.238 20.554 1.00 86.50 185 SER A O 1
ATOM 1529 N N . ILE A 1 186 ? -4.037 5.980 18.760 1.00 87.88 186 ILE A N 1
ATOM 1530 C CA . ILE A 1 186 ? -5.344 5.412 19.128 1.00 87.88 186 ILE A CA 1
ATOM 1531 C C . ILE A 1 186 ? -5.407 3.914 18.787 1.00 87.88 186 ILE A C 1
ATOM 1533 O O . ILE A 1 186 ? -6.098 3.141 19.446 1.00 87.88 186 ILE A O 1
ATOM 1537 N N . ILE A 1 187 ? -4.677 3.499 17.751 1.00 85.75 187 ILE A N 1
ATOM 1538 C CA . ILE A 1 187 ? -4.648 2.120 17.257 1.00 85.75 187 ILE A CA 1
ATOM 1539 C C . ILE A 1 187 ? -3.766 1.274 18.173 1.00 85.75 187 ILE A C 1
ATOM 1541 O O . ILE A 1 187 ? -2.625 1.648 18.471 1.00 85.75 187 ILE A O 1
ATOM 1545 N N . LYS A 1 188 ? -4.239 0.079 18.544 1.00 80.00 188 LYS A N 1
ATOM 1546 C CA . LYS A 1 188 ? -3.400 -0.897 19.246 1.00 80.00 188 LYS A CA 1
ATOM 1547 C C . LYS A 1 188 ? -2.463 -1.539 18.234 1.00 80.00 188 LYS A C 1
ATOM 1549 O O . LYS A 1 188 ? -2.769 -2.558 17.623 1.00 80.00 188 LYS A O 1
ATOM 1554 N N . MET A 1 189 ? -1.301 -0.924 18.039 1.00 69.00 189 MET A N 1
ATOM 1555 C CA . MET A 1 189 ? -0.290 -1.489 17.155 1.00 69.00 189 MET A CA 1
ATOM 1556 C C . MET A 1 189 ? 0.242 -2.793 17.767 1.00 69.00 189 MET A C 1
ATOM 1558 O O . MET A 1 189 ? 0.773 -2.752 18.879 1.00 69.00 189 MET A O 1
ATOM 1562 N N . PRO A 1 190 ? 0.145 -3.944 17.078 1.00 62.28 190 PRO A N 1
ATOM 1563 C CA . PRO A 1 190 ? 0.891 -5.119 17.501 1.00 62.28 190 PRO A CA 1
ATOM 1564 C C . PRO A 1 190 ? 2.381 -4.774 17.463 1.00 62.28 190 PRO A C 1
ATOM 1566 O O . PRO A 1 190 ? 2.826 -4.073 16.546 1.00 62.28 190 PRO A O 1
ATOM 1569 N N . ALA A 1 191 ? 3.149 -5.257 18.444 1.00 56.97 191 ALA A N 1
ATOM 1570 C CA . ALA A 1 191 ? 4.602 -5.164 18.383 1.00 56.97 191 ALA A CA 1
ATOM 1571 C C . ALA A 1 191 ? 5.049 -5.682 17.008 1.00 56.97 191 ALA A C 1
ATOM 1573 O O . ALA A 1 191 ? 4.614 -6.752 16.565 1.00 56.97 191 ALA A O 1
ATOM 1574 N N . LEU A 1 192 ? 5.831 -4.877 16.282 1.00 52.41 192 LEU A N 1
ATOM 1575 C CA . LEU A 1 192 ? 6.461 -5.347 15.054 1.00 52.41 192 LEU A CA 1
ATOM 1576 C C . LEU A 1 192 ? 7.251 -6.595 15.449 1.00 52.41 192 LEU A C 1
ATOM 1578 O O . LEU A 1 192 ? 8.049 -6.531 16.380 1.00 52.41 192 LEU A O 1
ATOM 1582 N N . ALA A 1 193 ? 6.952 -7.732 14.812 1.00 40.38 193 ALA A N 1
ATOM 1583 C CA . ALA A 1 193 ? 7.776 -8.915 14.997 1.00 40.38 193 ALA A CA 1
ATOM 1584 C C . ALA A 1 193 ? 9.227 -8.513 14.663 1.00 40.38 193 ALA A C 1
ATOM 1586 O O . ALA A 1 193 ? 9.394 -7.778 13.680 1.00 40.38 193 ALA A O 1
ATOM 1587 N N . PRO A 1 194 ? 10.203 -8.891 15.508 1.00 35.41 194 PRO A N 1
ATOM 1588 C CA . PRO A 1 194 ? 11.600 -8.504 15.334 1.00 35.41 194 PRO A CA 1
ATOM 1589 C C . PRO A 1 194 ? 12.148 -8.912 13.963 1.00 35.41 194 PRO A C 1
ATOM 1591 O O . PRO A 1 194 ? 11.680 -9.938 13.410 1.00 35.41 194 PRO A O 1
#

Radius of gyration: 25.14 Å; Cα contacts (8 Å, |Δi|>4): 219; chains: 1; bounding box: 97×45×58 Å

Sequence (194 aa):
MEHIGSVRFTSGGRTSQPRFSHLPLPYQFLLGPTNQSDHVRSSRGALRFSSRRQWRNWLARNHATKNEALLVIYKRAPKNAKFPSRGALEEALCYGWIDGWFKPLDNDRWLIRYTPRRKRSNWSKYNIATAWNLLNENRMTPAGVARLPKDVLEVWEKYRPHATVIVRVTQGRGIMFADGKNYLSIIKMPALAP

Solvent-accessible surface area (backbone atoms only — not comparable to full-atom values): 12614 Å² total; per-residue (Å²): 134,88,86,88,83,88,88,83,89,82,88,82,90,78,85,84,75,87,82,86,83,91,82,89,84,88,89,78,88,89,80,84,91,84,90,78,91,78,92,71,84,79,66,89,78,63,44,78,60,78,33,53,65,57,49,44,57,47,42,75,77,33,51,89,80,47,77,64,45,38,36,54,33,52,74,57,68,52,103,79,54,66,42,52,64,69,53,54,47,58,48,30,39,21,49,23,26,40,74,68,62,69,45,77,71,54,99,57,30,33,36,35,35,32,31,61,58,57,85,84,58,87,75,52,73,66,57,49,45,50,48,38,39,33,50,77,68,68,60,49,36,74,60,13,58,74,50,54,55,68,60,60,49,52,53,39,73,74,62,63,56,51,53,49,75,77,50,87,47,100,88,45,86,51,82,43,29,79,84,72,56,71,70,74,76,76,40,86,73,72,79,76,80,130

Nearest PDB structures (foldseek):
  8big-assembly4_G  TM=6.834E-01  e=1.451E-01  Photorhabdus laumondii subsp. laumondii TTO1
  2w9s-assembly2_B  TM=4.576E-01  e=6.151E-01  Staphylococcus aureus
  7yrj-assembly4_D  TM=4.963E-01  e=1.267E+00  Homo sapiens
  4fgg-assembly1_A  TM=4.753E-01  e=2.050E+00  Staphylococcus aureus
  3m08-assembly1_A  TM=4.741E-01  e=2.608E+00  Staphylococcus aureus

pLDDT: mean 74.48, std 24.98, range [29.17, 98.38]

Mean predicted aligned error: 13.93 Å